Protein AF-A0A3D2CF82-F1 (afdb_monomer_lite)

Foldseek 3Di:
DDPVVVLLVQQVVLVVQLLVVLVVVDVVSNVVQADPCAQPNAPAHPVVVSVVCSVVQWGKDFLFRWQAADQKTWTKIFTHHPPDLDTPAIKIFIWGDPPVGIGGLHMGPDVLVNQCVRVVLDPNHFHQVPFDFDPLVVVVLVVQQVCLVVVHQDDAPECSVVSNVLSPDPAKDKDKDTKGDSVVQQKIKIKIFIADPVGPVGWIKIFIWRNPDSHTHGPYIDRDDGSVVRCVPPDRDHDQARPVDPPHGDPPVSGDPDPVSVVVSVVVSVVSVVVVVD

Secondary structure (DSSP, 8-state):
--HHHHHHHHHHHHHHHHHHHHHTT-HHHHHTTB-HHHHH-SSS-HHHHHHHHHHHT-EEEE-SPPEEETTEEEEEEEEEETTEEEEEEEEEEEEEE-SS-EEEEEEES-HHHHHHHHTTSS-S---GGGSBP-HHHHHHHHHHHHHHHTT-----SSSHHHHHHHHSSTT-EEEEEEEEEEGGGTEEEEEEEEEETTEEEEEEEEEEEE-SSSS-EEEEEESS--HHHHTTT---PPP-B-TTSTTPBPPTTT----HHHHHHHHHHHHHHHHHTT-

Radius of gyration: 22.24 Å; chains: 1; bounding box: 49×43×68 Å

pLDDT: mean 82.31, std 16.23, range [35.16, 96.81]

Structure (mmCIF, N/CA/C/O backbone):
data_AF-A0A3D2CF82-F1
#
_entry.id   AF-A0A3D2CF82-F1
#
loop_
_atom_site.group_PDB
_atom_site.id
_atom_site.type_symbol
_atom_site.label_atom_id
_atom_site.label_alt_id
_atom_site.label_comp_id
_atom_site.label_asym_id
_atom_site.label_entity_id
_atom_site.label_seq_id
_atom_site.pdbx_PDB_ins_code
_atom_site.Cartn_x
_atom_site.Cartn_y
_atom_site.Cartn_z
_atom_site.occupancy
_atom_site.B_iso_or_equiv
_atom_site.auth_seq_id
_atom_site.auth_comp_id
_atom_site.auth_asym_id
_atom_site.auth_atom_id
_atom_site.pdbx_PDB_model_num
ATOM 1 N N . MET A 1 1 ? -8.378 7.980 32.964 1.00 57.62 1 MET A N 1
ATOM 2 C CA . MET A 1 1 ? -8.341 7.670 31.530 1.00 57.62 1 MET A CA 1
ATOM 3 C C . MET A 1 1 ? -7.643 8.816 30.826 1.00 57.62 1 MET A C 1
ATOM 5 O O . MET A 1 1 ? -8.080 9.953 30.989 1.00 57.62 1 MET A O 1
ATOM 9 N N . SER A 1 2 ? -6.513 8.559 30.176 1.00 71.94 2 SER A N 1
ATOM 10 C CA . SER A 1 2 ? -5.769 9.574 29.424 1.00 71.94 2 SER A CA 1
ATOM 11 C C . SER A 1 2 ? -6.481 9.907 28.103 1.00 71.94 2 SER A C 1
ATOM 13 O O . SER A 1 2 ? -7.325 9.144 27.633 1.00 71.94 2 SER A O 1
ATOM 15 N N . ALA A 1 3 ? -6.145 11.043 27.483 1.00 73.25 3 ALA A N 1
ATOM 16 C CA . ALA A 1 3 ? -6.678 11.402 26.162 1.00 73.25 3 ALA A CA 1
ATOM 17 C C . ALA A 1 3 ? -6.323 10.356 25.086 1.00 73.25 3 ALA A C 1
ATOM 19 O O . ALA A 1 3 ? -7.080 10.158 24.142 1.00 73.25 3 ALA A O 1
ATOM 20 N N . ILE A 1 4 ? -5.200 9.656 25.258 1.00 66.81 4 ILE A N 1
ATOM 21 C CA . ILE A 1 4 ? -4.735 8.624 24.332 1.00 66.81 4 ILE A CA 1
ATOM 22 C C . ILE A 1 4 ? -5.493 7.312 24.538 1.00 66.81 4 ILE A C 1
ATOM 24 O O . ILE A 1 4 ? -5.933 6.722 23.560 1.00 66.81 4 ILE A O 1
ATOM 28 N N . GLU A 1 5 ? -5.726 6.894 25.786 1.00 69.31 5 GLU A N 1
ATOM 29 C CA . GLU A 1 5 ? -6.573 5.727 26.088 1.00 69.31 5 GLU A CA 1
ATOM 30 C C . GLU A 1 5 ? -7.986 5.909 25.515 1.00 69.31 5 GLU A C 1
ATOM 32 O O . GLU A 1 5 ? -8.565 4.971 24.974 1.00 69.31 5 GLU A O 1
ATOM 37 N N . ALA A 1 6 ? -8.522 7.133 25.573 1.00 79.88 6 ALA A N 1
ATOM 38 C CA . ALA A 1 6 ? -9.807 7.462 24.966 1.00 79.88 6 ALA A CA 1
ATOM 39 C C . ALA A 1 6 ? -9.781 7.347 23.430 1.00 79.88 6 ALA A C 1
ATOM 41 O O . ALA A 1 6 ? -10.727 6.832 22.841 1.00 79.88 6 ALA A O 1
ATOM 42 N N . GLN A 1 7 ? -8.701 7.797 22.781 1.00 82.56 7 GLN A N 1
ATOM 43 C CA . GLN A 1 7 ? -8.528 7.669 21.330 1.00 82.56 7 GLN A CA 1
ATOM 44 C C . GLN A 1 7 ? -8.360 6.215 20.891 1.00 82.56 7 GLN A C 1
ATOM 46 O O . GLN A 1 7 ? -8.969 5.809 19.906 1.00 82.56 7 GLN A O 1
ATOM 51 N N . LEU A 1 8 ? -7.574 5.429 21.628 1.00 80.75 8 LEU A N 1
ATOM 52 C CA . LEU A 1 8 ? -7.387 4.007 21.360 1.00 80.75 8 LEU A CA 1
ATOM 53 C C . LEU A 1 8 ? -8.719 3.261 21.485 1.00 80.75 8 LEU A C 1
ATOM 55 O O . LEU A 1 8 ? -9.106 2.538 20.575 1.00 80.75 8 LEU A O 1
ATOM 59 N N . ALA A 1 9 ? -9.464 3.510 22.566 1.00 84.81 9 ALA A N 1
ATOM 60 C CA . ALA A 1 9 ? -10.792 2.938 22.757 1.00 84.81 9 ALA A CA 1
ATOM 61 C C . ALA A 1 9 ? -11.767 3.348 21.640 1.00 84.81 9 ALA A C 1
ATOM 63 O O . ALA A 1 9 ? -12.557 2.521 21.189 1.00 84.81 9 ALA A O 1
ATOM 64 N N . ALA A 1 10 ? -11.700 4.594 21.161 1.00 90.56 10 ALA A N 1
ATOM 65 C CA . ALA A 1 10 ? -12.519 5.060 20.043 1.00 90.56 10 ALA A CA 1
ATOM 66 C C . ALA A 1 10 ? -12.152 4.369 18.717 1.00 90.56 10 ALA A C 1
ATOM 68 O O . ALA A 1 10 ? -13.050 3.962 17.980 1.00 90.56 10 ALA A O 1
ATOM 69 N N . ALA A 1 11 ? -10.859 4.178 18.437 1.00 90.25 11 ALA A N 1
ATOM 70 C CA . ALA A 1 11 ? -10.393 3.435 17.267 1.00 90.25 11 ALA A CA 1
ATOM 71 C C . ALA A 1 11 ? -10.828 1.959 17.323 1.00 90.25 11 ALA A C 1
ATOM 73 O O . ALA A 1 11 ? -11.335 1.427 16.334 1.00 90.25 11 ALA A O 1
ATOM 74 N N . THR A 1 12 ? -10.699 1.313 18.489 1.00 89.81 12 THR A N 1
ATOM 75 C CA . THR A 1 12 ? -11.186 -0.058 18.714 1.00 89.81 12 THR A CA 1
ATOM 76 C C . THR A 1 12 ? -12.692 -0.143 18.493 1.00 89.81 12 THR A C 1
ATOM 78 O O . THR A 1 12 ? -13.149 -1.002 17.743 1.00 89.81 12 THR A O 1
ATOM 81 N N . ALA A 1 13 ? -13.466 0.785 19.062 1.00 93.19 13 ALA A N 1
ATOM 82 C CA . ALA A 1 13 ? -14.915 0.817 18.893 1.00 93.19 13 ALA A CA 1
ATOM 83 C C . ALA A 1 13 ? -15.326 0.990 17.420 1.00 93.19 13 ALA A C 1
ATOM 85 O O . ALA A 1 13 ? -16.287 0.366 16.975 1.00 93.19 13 ALA A O 1
ATOM 86 N N . ALA A 1 14 ? -14.595 1.789 16.637 1.00 95.38 14 ALA A N 1
ATOM 87 C CA . ALA A 1 14 ? -14.840 1.920 15.201 1.00 95.38 14 ALA A CA 1
ATOM 88 C C . ALA A 1 14 ? -14.558 0.609 14.444 1.00 95.38 14 ALA A C 1
ATOM 90 O O . ALA A 1 14 ? -15.346 0.205 13.586 1.00 95.38 14 ALA A O 1
ATOM 91 N N . ALA A 1 15 ? -13.483 -0.103 14.795 1.00 94.12 15 ALA A N 1
ATOM 92 C CA . ALA A 1 15 ? -13.188 -1.415 14.222 1.00 94.12 15 ALA A CA 1
ATOM 93 C C . ALA A 1 15 ? -14.249 -2.469 14.599 1.00 94.12 15 ALA A C 1
ATOM 95 O O . ALA A 1 15 ? -14.668 -3.253 13.747 1.00 94.12 15 ALA A O 1
ATOM 96 N N . GLU A 1 16 ? -14.731 -2.465 15.844 1.00 94.06 16 GLU A N 1
ATOM 97 C CA . GLU A 1 16 ? -15.826 -3.330 16.303 1.00 94.06 16 GLU A CA 1
ATOM 98 C C . GLU A 1 16 ? -17.129 -3.040 15.551 1.00 94.06 16 GLU A C 1
ATOM 100 O O . GLU A 1 16 ? -17.796 -3.967 15.089 1.00 94.06 16 GLU A O 1
ATOM 105 N N . GLN A 1 17 ? -17.471 -1.760 15.372 1.00 95.31 17 GLN A N 1
ATOM 106 C CA . GLN A 1 17 ? -18.633 -1.345 14.583 1.00 95.31 17 GLN A CA 1
ATOM 107 C C . GLN A 1 17 ? -18.523 -1.822 13.135 1.00 95.31 17 GLN A C 1
ATOM 109 O O . GLN A 1 17 ? -19.498 -2.341 12.590 1.00 95.31 17 GLN A O 1
ATOM 114 N N . PHE A 1 18 ? -17.338 -1.709 12.531 1.00 95.75 18 PHE A N 1
ATOM 115 C CA . PHE A 1 18 ? -17.088 -2.213 11.184 1.00 95.75 18 PHE A CA 1
ATOM 116 C C . PHE A 1 18 ? -17.299 -3.728 11.104 1.00 95.75 18 PHE A C 1
ATOM 118 O O . PHE A 1 18 ? -18.052 -4.201 10.253 1.00 95.75 18 PHE A O 1
ATOM 125 N N . VAL A 1 19 ? -16.698 -4.497 12.013 1.00 92.62 19 VAL A N 1
ATOM 126 C CA . VAL A 1 19 ? -16.851 -5.958 12.062 1.00 92.62 19 VAL A CA 1
ATOM 127 C C . VAL A 1 19 ? -18.317 -6.364 12.248 1.00 92.62 19 VAL A C 1
ATOM 129 O O . VAL A 1 19 ? -18.818 -7.226 11.520 1.00 92.62 19 VAL A O 1
ATOM 132 N N . ALA A 1 20 ? -19.032 -5.712 13.167 1.00 92.12 20 ALA A N 1
ATOM 133 C CA . ALA A 1 20 ? -20.449 -5.966 13.407 1.00 92.12 20 ALA A CA 1
ATOM 134 C C . ALA A 1 20 ? -21.311 -5.634 12.177 1.00 92.12 20 ALA A C 1
ATOM 136 O O . ALA A 1 20 ? -22.210 -6.399 11.819 1.00 92.12 20 ALA A O 1
ATOM 137 N N . ALA A 1 21 ? -21.009 -4.532 11.483 1.00 94.25 21 ALA A N 1
ATOM 138 C CA . ALA A 1 21 ? -21.675 -4.174 10.238 1.00 94.25 21 ALA A CA 1
ATOM 139 C C . ALA A 1 21 ? -21.423 -5.227 9.148 1.00 94.25 21 ALA A C 1
ATOM 141 O O . ALA A 1 21 ? -22.366 -5.631 8.467 1.00 94.25 21 ALA A O 1
ATOM 142 N N . VAL A 1 22 ? -20.196 -5.745 9.015 1.00 93.00 22 VAL A N 1
ATOM 143 C CA . VAL A 1 22 ? -19.881 -6.806 8.042 1.00 93.00 22 VAL A CA 1
ATOM 144 C C . VAL A 1 22 ? -20.665 -8.084 8.347 1.00 93.00 22 VAL A C 1
ATOM 146 O O . VAL A 1 22 ? -21.219 -8.693 7.428 1.00 93.00 22 VAL A O 1
ATOM 149 N N . ALA A 1 23 ? -20.781 -8.451 9.625 1.00 88.75 23 ALA A N 1
ATOM 150 C CA . ALA A 1 23 ? -21.547 -9.614 10.070 1.00 88.75 23 ALA A CA 1
ATOM 151 C C . ALA A 1 23 ? -23.055 -9.503 9.774 1.00 88.75 23 ALA A C 1
ATOM 153 O O . ALA A 1 23 ? -23.720 -10.524 9.607 1.00 88.75 23 ALA A O 1
ATOM 154 N N . SER A 1 24 ? -23.596 -8.284 9.650 1.00 89.88 24 SER A N 1
ATOM 155 C CA . SER A 1 24 ? -25.002 -8.071 9.272 1.00 89.88 24 SER A CA 1
ATOM 156 C C . SER A 1 24 ? -25.331 -8.529 7.844 1.00 89.88 24 SER A C 1
ATOM 158 O O . SER A 1 24 ? -26.498 -8.732 7.514 1.00 89.88 24 SER A O 1
ATOM 160 N N . GLY A 1 25 ? -24.316 -8.675 6.983 1.00 86.06 25 GLY A N 1
ATOM 161 C CA . GLY A 1 25 ? -24.491 -9.043 5.577 1.00 86.06 25 GLY A CA 1
ATOM 162 C C . GLY A 1 25 ? -25.019 -7.916 4.681 1.00 86.06 25 GLY A C 1
ATOM 163 O O . GLY A 1 25 ? -25.206 -8.139 3.487 1.00 86.06 25 GLY A O 1
ATOM 164 N N . VAL A 1 26 ? -25.240 -6.711 5.217 1.00 90.19 26 VAL A N 1
ATOM 165 C CA . VAL A 1 26 ? -25.698 -5.542 4.453 1.00 90.19 26 VAL A CA 1
ATOM 166 C C . VAL A 1 26 ? -24.504 -4.641 4.137 1.00 90.19 26 VAL A C 1
ATOM 168 O O . VAL A 1 26 ? -23.755 -4.268 5.032 1.00 90.19 26 VAL A O 1
ATOM 171 N N . GLU A 1 27 ? -24.315 -4.289 2.863 1.00 91.62 27 GLU A N 1
ATOM 172 C CA . GLU A 1 27 ? -23.150 -3.514 2.397 1.00 91.62 27 GLU A CA 1
ATOM 173 C C . GLU A 1 27 ? -23.202 -2.040 2.843 1.00 91.62 27 GLU A C 1
ATOM 175 O O . GLU A 1 27 ? -22.190 -1.481 3.259 1.00 91.62 27 GLU A O 1
ATOM 180 N N . GLU A 1 28 ? -24.386 -1.422 2.824 1.00 94.25 28 GLU A N 1
ATOM 181 C CA . GLU A 1 28 ? -24.546 0.022 3.056 1.00 94.25 28 GLU A CA 1
ATOM 182 C C . GLU A 1 28 ? -24.074 0.496 4.449 1.00 94.25 28 GLU A C 1
ATOM 184 O O . GLU A 1 28 ? -23.314 1.465 4.516 1.00 94.25 28 GLU A O 1
ATOM 189 N N . PRO A 1 29 ? -24.413 -0.182 5.568 1.00 93.75 29 PRO A N 1
ATOM 190 C CA . PRO A 1 29 ? -23.888 0.181 6.885 1.00 93.75 29 PRO A CA 1
ATOM 191 C C . PRO A 1 29 ? -22.366 0.050 6.987 1.00 93.75 29 PRO A C 1
ATOM 193 O O . PRO A 1 29 ? -21.736 0.812 7.710 1.00 93.75 29 PRO A O 1
ATOM 196 N N . VAL A 1 30 ? -21.767 -0.901 6.263 1.00 95.44 30 VAL A N 1
ATOM 197 C CA . VAL A 1 30 ? -20.309 -1.078 6.243 1.00 95.44 30 VAL A CA 1
ATOM 198 C C . VAL A 1 30 ? -19.652 0.064 5.478 1.00 95.44 30 VAL A C 1
ATOM 200 O O . VAL A 1 30 ? -18.673 0.644 5.945 1.00 95.44 30 VAL A O 1
ATOM 203 N N . ARG A 1 31 ? -20.217 0.419 4.319 1.00 96.56 31 ARG A N 1
ATOM 204 C CA . ARG A 1 31 ? -19.737 1.528 3.495 1.00 96.56 31 ARG A CA 1
ATOM 205 C C . ARG A 1 31 ? -19.745 2.849 4.261 1.00 96.56 31 ARG A C 1
ATOM 207 O O . ARG A 1 31 ? -18.796 3.609 4.132 1.00 96.56 31 ARG A O 1
ATOM 214 N N . ALA A 1 32 ? -20.763 3.098 5.086 1.00 95.62 32 ALA A N 1
ATOM 215 C CA . ALA A 1 32 ? -20.861 4.312 5.902 1.00 95.62 32 ALA A CA 1
ATOM 216 C C . ALA A 1 32 ? -19.734 4.463 6.947 1.00 95.62 32 ALA A C 1
ATOM 218 O O . ALA A 1 32 ? -19.471 5.572 7.400 1.00 95.62 32 ALA A O 1
ATOM 219 N N . LEU A 1 33 ? -19.064 3.366 7.317 1.00 96.56 33 LEU A N 1
ATOM 220 C CA . LEU A 1 33 ? -17.922 3.357 8.243 1.00 96.56 33 LEU A CA 1
ATOM 221 C C . LEU A 1 33 ? -16.570 3.495 7.525 1.00 96.56 33 LEU A C 1
ATOM 223 O O . LEU A 1 33 ? -15.518 3.511 8.166 1.00 96.56 33 LEU A O 1
ATOM 227 N N . CYS A 1 34 ? -16.587 3.567 6.194 1.00 95.81 34 CYS A N 1
ATOM 228 C CA . CYS A 1 34 ? -15.403 3.667 5.356 1.00 95.81 34 CYS A CA 1
ATOM 229 C C . CYS A 1 34 ? -15.354 5.033 4.677 1.00 95.81 34 CYS A C 1
ATOM 231 O O . CYS A 1 34 ? -16.386 5.599 4.315 1.00 95.81 34 CYS A O 1
ATOM 233 N N . THR A 1 35 ? -14.154 5.554 4.433 1.00 94.25 35 THR A N 1
ATOM 234 C CA . THR A 1 35 ? -14.017 6.666 3.490 1.00 94.25 35 THR A CA 1
ATOM 235 C C . THR A 1 35 ? -14.327 6.166 2.081 1.00 94.25 35 THR A C 1
ATOM 237 O O . THR A 1 35 ? -14.169 4.980 1.783 1.00 94.25 35 THR A O 1
ATOM 240 N N . GLU A 1 36 ? -14.751 7.058 1.182 1.00 92.06 36 GLU A N 1
ATOM 241 C CA . GLU A 1 36 ? -15.014 6.683 -0.216 1.00 92.06 36 GLU A CA 1
ATOM 242 C C . GLU A 1 36 ? -13.779 6.028 -0.858 1.00 92.06 36 GLU A C 1
ATOM 244 O O . GLU A 1 36 ? -13.874 4.984 -1.508 1.00 92.06 36 GLU A O 1
ATOM 249 N N . GLN A 1 37 ? -12.605 6.600 -0.579 1.00 89.00 37 GLN A N 1
ATOM 250 C CA . GLN A 1 37 ? -11.319 6.083 -1.027 1.00 89.00 37 GLN A CA 1
ATOM 251 C C . GLN A 1 37 ? -10.970 4.725 -0.405 1.00 89.00 37 GLN A C 1
ATOM 253 O O . GLN A 1 37 ? -10.491 3.851 -1.116 1.00 89.00 37 GLN A O 1
ATOM 258 N N . GLY A 1 38 ? -11.231 4.502 0.885 1.00 91.25 38 GLY A N 1
ATOM 259 C CA . GLY A 1 38 ? -10.992 3.196 1.505 1.00 91.25 38 GLY A CA 1
ATOM 260 C C . GLY A 1 38 ? -11.948 2.114 1.006 1.00 91.25 38 GLY A C 1
ATOM 261 O O . GLY A 1 38 ? -11.567 0.950 0.850 1.00 91.25 38 GLY A O 1
ATOM 262 N N . TRP A 1 39 ? -13.193 2.496 0.720 1.00 94.56 39 TRP A N 1
ATOM 263 C CA . TRP A 1 39 ? -14.230 1.582 0.263 1.00 94.56 39 TRP A CA 1
ATOM 264 C C . TRP A 1 39 ? -13.944 1.024 -1.134 1.00 94.56 39 TRP A C 1
ATOM 266 O O . TRP A 1 39 ? -13.898 -0.197 -1.304 1.00 94.56 39 TRP A O 1
ATOM 276 N N . ASP A 1 40 ? -13.721 1.909 -2.110 1.00 92.00 40 ASP A N 1
ATOM 277 C CA . ASP A 1 40 ? -13.618 1.550 -3.532 1.00 92.00 40 ASP A CA 1
ATOM 278 C C . ASP A 1 40 ? -12.272 1.896 -4.186 1.00 92.00 40 ASP A C 1
ATOM 280 O O . ASP A 1 40 ? -12.056 1.551 -5.353 1.00 92.00 40 ASP A O 1
ATOM 284 N N . GLY A 1 41 ? -11.354 2.534 -3.461 1.00 85.56 41 GLY A N 1
ATOM 285 C CA . GLY A 1 41 ? -10.031 2.920 -3.947 1.00 85.56 41 GLY A CA 1
ATOM 286 C C . GLY A 1 41 ? -8.921 1.911 -3.633 1.00 85.56 41 GLY A C 1
ATOM 287 O O . GLY A 1 41 ? -9.040 1.030 -2.782 1.00 85.56 41 GLY A O 1
ATOM 288 N N . GLY A 1 42 ? -7.810 2.052 -4.356 1.00 83.44 42 GLY A N 1
ATOM 289 C CA . GLY A 1 42 ? -6.634 1.194 -4.224 1.00 83.44 42 GLY A CA 1
ATOM 290 C C . GLY A 1 42 ? -6.769 -0.216 -4.805 1.00 83.44 42 GLY A C 1
ATOM 291 O O . GLY A 1 42 ? -7.789 -0.609 -5.385 1.00 83.44 42 GLY A O 1
ATOM 292 N N . ASP A 1 43 ? -5.690 -0.975 -4.629 1.00 80.94 43 ASP A N 1
ATOM 293 C CA . ASP A 1 43 ? -5.514 -2.352 -5.090 1.00 80.94 43 ASP A CA 1
ATOM 294 C C . ASP A 1 43 ? -6.199 -3.358 -4.146 1.00 80.94 43 ASP A C 1
ATOM 296 O O . ASP A 1 43 ? -6.650 -4.422 -4.570 1.00 80.94 43 ASP A O 1
ATOM 300 N N . SER A 1 44 ? -6.332 -3.010 -2.859 1.00 81.38 44 SER A N 1
ATOM 301 C CA . SER A 1 44 ? -6.979 -3.819 -1.810 1.00 81.38 44 SER A CA 1
ATOM 302 C C . SER A 1 44 ? -8.208 -3.120 -1.219 1.00 81.38 44 SER A C 1
ATOM 304 O O . SER A 1 44 ? -8.258 -2.791 -0.036 1.00 81.38 44 SER A O 1
ATOM 306 N N . ARG A 1 45 ? -9.215 -2.903 -2.066 1.00 89.94 45 ARG A N 1
ATOM 307 C CA . ARG A 1 45 ? -10.483 -2.244 -1.706 1.00 89.94 45 ARG A CA 1
ATOM 308 C C . ARG A 1 45 ? -11.205 -2.970 -0.577 1.00 89.94 45 ARG A C 1
ATOM 310 O O . ARG A 1 45 ? -11.376 -4.196 -0.635 1.00 89.94 45 ARG A O 1
ATOM 317 N N . VAL A 1 46 ? -11.729 -2.218 0.390 1.00 93.94 46 VAL A N 1
ATOM 318 C CA . VAL A 1 46 ? -12.528 -2.785 1.487 1.00 93.94 46 VAL A CA 1
ATOM 319 C C . VAL A 1 46 ? -13.803 -3.448 0.949 1.00 93.94 46 VAL A C 1
ATOM 321 O O . VAL A 1 46 ? -14.163 -4.532 1.410 1.00 93.94 46 VAL A O 1
ATOM 324 N N . SER A 1 47 ? -14.428 -2.900 -0.099 1.00 94.50 47 SER A N 1
ATOM 325 C CA . SER A 1 47 ? -15.605 -3.513 -0.735 1.00 94.50 47 SER A CA 1
ATOM 326 C C . SER A 1 47 ? -15.324 -4.928 -1.264 1.00 94.50 47 SER A C 1
ATOM 328 O O . SER A 1 47 ? -16.141 -5.843 -1.115 1.00 94.50 47 SER A O 1
ATOM 330 N N . GLY A 1 48 ? -14.124 -5.153 -1.810 1.00 91.94 48 GLY A N 1
ATOM 331 C CA . GLY A 1 48 ? -13.660 -6.466 -2.260 1.00 91.94 48 GLY A CA 1
ATOM 332 C C . GLY A 1 48 ? -13.520 -7.470 -1.114 1.00 91.94 48 GLY A C 1
ATOM 333 O O . GLY A 1 48 ? -13.957 -8.618 -1.246 1.00 91.94 48 GLY A O 1
ATOM 334 N N . LEU A 1 49 ? -12.971 -7.032 0.024 1.00 90.25 49 LEU A N 1
ATOM 335 C CA . LEU A 1 49 ? -12.877 -7.834 1.246 1.00 90.25 49 LEU A CA 1
ATOM 336 C C . LEU A 1 49 ? -14.264 -8.245 1.755 1.00 90.25 49 LEU A C 1
ATOM 338 O O . LEU A 1 49 ? -14.496 -9.433 1.980 1.00 90.25 49 LEU A O 1
ATOM 342 N N . VAL A 1 50 ? -15.182 -7.287 1.900 1.00 93.12 50 VAL A N 1
ATOM 343 C CA . VAL A 1 50 ? -16.534 -7.515 2.440 1.00 93.12 50 VAL A CA 1
ATOM 344 C C . VAL A 1 50 ? -17.301 -8.506 1.572 1.00 93.12 50 VAL A C 1
ATOM 346 O O . VAL A 1 50 ? -17.776 -9.531 2.064 1.00 93.12 50 VAL A O 1
ATOM 349 N N . ARG A 1 51 ? -17.334 -8.275 0.255 1.00 93.19 51 ARG A N 1
ATOM 350 C CA . ARG A 1 51 ? -17.990 -9.185 -0.697 1.00 93.19 51 ARG A CA 1
ATOM 351 C C . ARG A 1 51 ? -17.346 -10.564 -0.698 1.00 93.19 51 ARG A C 1
ATOM 353 O O . ARG A 1 51 ? -18.040 -11.576 -0.804 1.00 93.19 51 ARG A O 1
ATOM 360 N N . GLN A 1 52 ? -16.019 -10.640 -0.577 1.00 89.56 52 GLN A N 1
ATOM 361 C CA . GLN A 1 52 ? -15.326 -11.919 -0.472 1.00 89.56 52 GLN A CA 1
ATOM 362 C C . GLN A 1 52 ? -15.690 -12.659 0.817 1.00 89.56 52 GLN A C 1
ATOM 364 O O . GLN A 1 52 ? -15.899 -13.872 0.745 1.00 89.56 52 GLN A O 1
ATOM 369 N N . ALA A 1 53 ? -15.747 -11.967 1.955 1.00 88.62 53 ALA A N 1
ATOM 370 C CA . ALA A 1 53 ? -16.109 -12.553 3.237 1.00 88.62 53 ALA A CA 1
ATOM 371 C C . ALA A 1 53 ? -17.539 -13.102 3.189 1.00 88.62 53 ALA A C 1
ATOM 373 O O . ALA A 1 53 ? -17.736 -14.294 3.409 1.00 88.62 53 ALA A O 1
ATOM 374 N N . GLN A 1 54 ? -18.501 -12.292 2.744 1.00 89.62 54 GLN A N 1
ATOM 375 C CA . GLN A 1 54 ? -19.903 -12.691 2.595 1.00 89.62 54 GLN A CA 1
ATOM 376 C C . GLN A 1 54 ? -20.070 -13.880 1.641 1.00 89.62 54 GLN A C 1
ATOM 378 O O . GLN A 1 54 ? -20.665 -14.894 2.002 1.00 89.62 54 GLN A O 1
ATOM 383 N N . ARG A 1 55 ? -19.470 -13.817 0.443 1.00 90.50 55 ARG A N 1
ATOM 384 C CA . ARG A 1 55 ? -19.532 -14.908 -0.547 1.00 90.50 55 ARG A CA 1
ATOM 385 C C . ARG A 1 55 ? -18.953 -16.221 -0.016 1.00 90.50 55 ARG A C 1
ATOM 387 O O . ARG A 1 55 ? -19.404 -17.289 -0.416 1.00 90.50 55 ARG A O 1
ATOM 394 N N . LYS A 1 56 ? -17.915 -16.152 0.821 1.00 87.44 56 LYS A N 1
ATOM 395 C CA . LYS A 1 56 ? -17.231 -17.327 1.382 1.00 87.44 56 LYS A CA 1
ATOM 396 C C . LYS A 1 56 ? -17.767 -17.738 2.760 1.00 87.44 56 LYS A C 1
ATOM 398 O O . LYS A 1 56 ? -17.231 -18.689 3.324 1.00 87.44 56 LYS A O 1
ATOM 403 N N . GLY A 1 57 ? -18.778 -17.047 3.293 1.00 86.38 57 GLY A N 1
ATOM 404 C CA . GLY A 1 57 ? -19.291 -17.282 4.645 1.00 86.38 57 GLY A CA 1
ATOM 405 C C . GLY A 1 57 ? -18.232 -17.081 5.733 1.00 86.38 57 GLY A C 1
ATOM 406 O O . GLY A 1 57 ? -18.212 -17.826 6.707 1.00 86.38 57 GLY A O 1
ATOM 407 N N . LEU A 1 58 ? -17.306 -16.139 5.530 1.00 86.25 58 LEU A N 1
ATOM 408 C CA . LEU A 1 58 ? -16.255 -15.816 6.490 1.00 86.25 58 LEU A CA 1
ATOM 409 C C . LEU A 1 58 ? -16.717 -14.713 7.438 1.00 86.25 58 LEU A C 1
ATOM 411 O O . LEU A 1 58 ? -17.436 -13.799 7.034 1.00 86.25 58 LEU A O 1
ATOM 415 N N . VAL A 1 59 ? -16.236 -14.788 8.671 1.00 86.06 59 VAL A N 1
ATOM 416 C CA . VAL A 1 59 ? -16.394 -13.757 9.696 1.00 86.06 59 VAL A CA 1
ATOM 417 C C . VAL A 1 59 ? -15.060 -13.041 9.869 1.00 86.06 59 VAL A C 1
ATOM 419 O O . VAL A 1 59 ? -13.996 -13.609 9.606 1.00 86.06 59 VAL A O 1
ATOM 422 N N . LEU A 1 60 ? -15.136 -11.766 10.233 1.00 87.44 60 LEU A N 1
ATOM 423 C CA . LEU A 1 60 ? -13.985 -10.957 10.600 1.00 87.44 60 LEU A CA 1
ATOM 424 C C . LEU A 1 60 ? -13.937 -10.909 12.124 1.00 87.44 60 LEU A C 1
ATOM 426 O O . LEU A 1 60 ? -14.921 -10.526 12.743 1.00 87.44 60 LEU A O 1
ATOM 430 N N . ASP A 1 61 ? -12.802 -11.262 12.706 1.00 82.94 61 ASP A N 1
ATOM 431 C CA . ASP A 1 61 ? -12.556 -11.191 14.143 1.00 82.94 61 ASP A CA 1
ATOM 432 C C . ASP A 1 61 ? -11.411 -10.211 14.409 1.00 82.94 61 ASP A C 1
ATOM 434 O O . ASP A 1 61 ? -10.413 -10.202 13.683 1.00 82.94 61 ASP A O 1
ATOM 438 N N . LEU A 1 62 ? -11.523 -9.385 15.450 1.00 81.81 62 LEU A N 1
ATOM 439 C CA . LEU A 1 62 ? -10.418 -8.519 15.865 1.00 81.81 62 LEU A CA 1
ATOM 440 C C . LEU A 1 62 ? -9.332 -9.376 16.526 1.00 81.81 62 LEU A C 1
ATOM 442 O O . LEU A 1 62 ? -9.579 -10.054 17.521 1.00 81.81 62 LEU A O 1
ATOM 446 N N . GLY A 1 63 ? -8.135 -9.381 15.940 1.00 67.50 63 GLY A N 1
ATOM 447 C CA . GLY A 1 63 ? -7.038 -10.251 16.372 1.00 67.50 63 GLY A CA 1
ATOM 448 C C . GLY A 1 63 ? -6.184 -9.687 17.511 1.00 67.50 63 GLY A C 1
ATOM 449 O O . GLY A 1 63 ? -5.499 -10.452 18.185 1.00 67.50 63 GLY A O 1
ATOM 450 N N . SER A 1 64 ? -6.193 -8.369 17.714 1.00 69.12 64 SER A N 1
ATOM 451 C CA . SER A 1 64 ? -5.388 -7.663 18.723 1.00 69.12 64 SER A CA 1
ATOM 452 C C . SER A 1 64 ? -6.047 -6.343 19.131 1.00 69.12 64 SER A C 1
ATOM 454 O O . SER A 1 64 ? -7.117 -6.013 18.634 1.00 69.12 64 SER A O 1
ATOM 456 N N . GLU A 1 65 ? -5.409 -5.563 19.997 1.00 71.31 65 GLU A N 1
ATOM 457 C CA . GLU A 1 65 ? -5.688 -4.124 20.084 1.00 71.31 65 GLU A CA 1
ATOM 458 C C . GLU A 1 65 ? -5.108 -3.392 18.856 1.00 71.31 65 GLU A C 1
ATOM 460 O O . GLU A 1 65 ? -4.191 -3.925 18.207 1.00 71.31 65 GLU A O 1
ATOM 465 N N . PRO A 1 66 ? -5.624 -2.200 18.506 1.00 77.06 66 PRO A N 1
ATOM 466 C CA . PRO A 1 66 ? -5.120 -1.456 17.363 1.00 77.06 66 PRO A CA 1
ATOM 467 C C . PRO A 1 66 ? -3.757 -0.860 17.694 1.00 77.06 66 PRO A C 1
ATOM 469 O O . PRO A 1 66 ? -3.564 -0.256 18.745 1.00 77.06 66 PRO A O 1
ATOM 472 N N . HIS A 1 67 ? -2.809 -0.955 16.767 1.00 80.12 67 HIS A N 1
ATOM 473 C CA . HIS A 1 67 ? -1.602 -0.136 16.834 1.00 80.12 67 HIS A CA 1
ATOM 474 C C . HIS A 1 67 ? -1.967 1.291 16.435 1.00 80.12 67 HIS A C 1
ATOM 476 O O . HIS A 1 67 ? -2.599 1.469 15.399 1.00 80.12 67 HIS A O 1
ATOM 482 N N . LYS A 1 68 ? -1.583 2.308 17.212 1.00 82.75 68 LYS A N 1
ATOM 483 C CA . LYS A 1 68 ? -1.980 3.702 16.966 1.00 82.75 68 LYS A CA 1
ATOM 484 C C . LYS A 1 68 ? -0.782 4.645 16.990 1.00 82.75 68 LYS A C 1
ATOM 486 O O . LYS A 1 68 ? 0.109 4.504 17.819 1.00 82.75 68 LYS A O 1
ATOM 491 N N . LEU A 1 69 ? -0.801 5.628 16.093 1.00 81.12 69 LEU A N 1
ATOM 492 C CA . LEU A 1 69 ? 0.151 6.728 16.026 1.00 81.12 69 LEU A CA 1
ATOM 493 C C . LEU A 1 69 ? -0.562 7.995 15.541 1.00 81.12 69 LEU A C 1
ATOM 495 O O . LEU A 1 69 ? -1.212 7.986 14.498 1.00 81.12 69 LEU A O 1
ATOM 499 N N . ALA A 1 70 ? -0.481 9.082 16.312 1.00 83.12 70 ALA A N 1
ATOM 500 C CA . ALA A 1 70 ? -1.209 10.326 16.036 1.00 83.12 70 ALA A CA 1
ATOM 501 C C . ALA A 1 70 ? -2.715 10.090 15.755 1.00 83.12 70 ALA A C 1
ATOM 503 O O . ALA A 1 70 ? -3.426 9.593 16.625 1.00 83.12 70 ALA A O 1
ATOM 504 N N . ARG A 1 71 ? -3.216 10.445 14.566 1.00 89.31 71 ARG A N 1
ATOM 505 C CA . ARG A 1 71 ? -4.622 10.243 14.154 1.00 89.31 71 ARG A CA 1
ATOM 506 C C . ARG A 1 71 ? -4.843 8.960 13.353 1.00 89.31 71 ARG A C 1
ATOM 508 O O . ARG A 1 71 ? -5.837 8.840 12.654 1.00 89.31 71 ARG A O 1
ATOM 515 N N . ARG A 1 72 ? -3.899 8.021 13.392 1.00 91.62 72 ARG A N 1
ATOM 516 C CA . ARG A 1 72 ? -3.897 6.820 12.553 1.00 91.62 72 ARG A CA 1
ATOM 517 C C . ARG A 1 72 ? -3.805 5.575 13.405 1.00 91.62 72 ARG A C 1
ATOM 519 O O . ARG A 1 72 ? -3.096 5.556 14.408 1.00 91.62 72 ARG A O 1
ATOM 526 N N . ALA A 1 73 ? -4.509 4.531 12.995 1.00 91.38 73 ALA A N 1
ATOM 527 C CA . ALA A 1 73 ? -4.496 3.245 13.662 1.00 91.38 73 ALA A CA 1
ATOM 528 C C . ALA A 1 73 ? -4.510 2.088 12.659 1.00 91.38 73 ALA A C 1
ATOM 530 O O . ALA A 1 73 ? -5.105 2.174 11.591 1.00 91.38 73 ALA A O 1
ATOM 531 N N . ALA A 1 74 ? -3.851 0.990 13.004 1.00 90.94 74 ALA A N 1
ATOM 532 C CA . ALA A 1 74 ? -3.817 -0.240 12.237 1.00 90.94 74 ALA A CA 1
ATOM 533 C C . ALA A 1 74 ? -4.254 -1.393 13.142 1.00 90.94 74 ALA A C 1
ATOM 535 O O . ALA A 1 74 ? -3.592 -1.718 14.127 1.00 90.94 74 ALA A O 1
ATOM 536 N N . GLN A 1 75 ? -5.372 -2.016 12.793 1.00 90.00 75 GLN A N 1
ATOM 537 C CA . GLN A 1 75 ? -6.011 -3.068 13.571 1.00 90.00 75 GLN A CA 1
ATOM 538 C C . GLN A 1 75 ? -5.883 -4.407 12.850 1.00 90.00 75 GLN A C 1
ATOM 540 O O . GLN A 1 75 ? -6.334 -4.541 11.711 1.00 90.00 75 GLN A O 1
ATOM 545 N N . LEU A 1 76 ? -5.309 -5.418 13.507 1.00 86.12 76 LEU A N 1
ATOM 546 C CA . LEU A 1 76 ? -5.270 -6.767 12.949 1.00 86.12 76 LEU A CA 1
ATOM 547 C C . LEU A 1 76 ? -6.679 -7.364 12.943 1.00 86.12 76 LEU A C 1
ATOM 549 O O . LEU A 1 76 ? -7.363 -7.397 13.971 1.00 86.12 76 LEU A O 1
ATOM 553 N N . VAL A 1 77 ? -7.079 -7.884 11.791 1.00 86.00 77 VAL A N 1
ATOM 554 C CA . VAL A 1 77 ? -8.320 -8.619 11.585 1.00 86.00 77 VAL A CA 1
ATOM 555 C C . VAL A 1 77 ? -8.008 -10.002 11.054 1.00 86.00 77 VAL A C 1
ATOM 557 O O . VAL A 1 77 ? -7.235 -10.182 10.112 1.00 86.00 77 VAL A O 1
ATOM 560 N N . VAL A 1 78 ? -8.651 -10.989 11.659 1.00 83.62 78 VAL A N 1
ATOM 561 C CA . VAL A 1 78 ? -8.548 -12.393 11.303 1.00 83.62 78 VAL A CA 1
ATOM 562 C C . VAL A 1 78 ? -9.815 -12.804 10.569 1.00 83.62 78 VAL A C 1
ATOM 564 O O . VAL A 1 78 ? -10.926 -12.532 11.007 1.00 83.62 78 VAL A O 1
ATOM 567 N N . LEU A 1 79 ? -9.647 -13.472 9.434 1.00 82.19 79 LEU A N 1
ATOM 568 C CA . LEU A 1 79 ? -10.738 -14.082 8.688 1.00 82.19 79 LEU A CA 1
ATOM 569 C C . LEU A 1 79 ? -10.916 -15.518 9.170 1.00 82.19 79 LEU A C 1
ATOM 571 O O . LEU A 1 79 ? -10.013 -16.340 9.005 1.00 82.19 79 LEU A O 1
ATOM 575 N N . SER A 1 80 ? -12.078 -15.842 9.719 1.00 79.50 80 SER A N 1
ATOM 576 C CA . SER A 1 80 ? -12.420 -17.176 10.217 1.00 79.50 80 SER A CA 1
ATOM 577 C C . SER A 1 80 ? -13.667 -17.719 9.510 1.00 79.50 80 SER A C 1
ATOM 579 O O . SER A 1 80 ? -14.386 -16.989 8.829 1.00 79.50 80 SER A O 1
ATOM 581 N N . HIS A 1 81 ? -13.909 -19.028 9.604 1.00 77.88 81 HIS A N 1
ATOM 582 C CA . HIS A 1 81 ? -15.173 -19.622 9.164 1.00 77.88 81 HIS A CA 1
ATOM 583 C C . HIS A 1 81 ? -15.962 -20.034 10.414 1.00 77.88 81 HIS A C 1
ATOM 585 O O . HIS A 1 81 ? -15.385 -20.741 11.239 1.00 77.88 81 HIS A O 1
ATOM 591 N N . PRO A 1 82 ? -17.263 -19.711 10.550 1.00 73.38 82 PRO A N 1
ATOM 592 C CA . PRO A 1 82 ? -18.034 -19.988 11.770 1.00 73.38 82 PRO A CA 1
ATOM 593 C C . PRO A 1 82 ? -17.977 -21.450 12.228 1.00 73.38 82 PRO A C 1
ATOM 595 O O . PRO A 1 82 ? -17.980 -21.749 13.414 1.00 73.38 82 PRO A O 1
ATOM 598 N N . SER A 1 83 ? -17.910 -22.378 11.269 1.00 70.69 83 SER A N 1
ATOM 599 C CA . SER A 1 83 ? -17.836 -23.819 11.540 1.00 70.69 83 SER A CA 1
ATOM 600 C C . SER A 1 83 ? -16.419 -24.401 11.620 1.00 70.69 83 SER A C 1
ATOM 602 O O . SER A 1 83 ? -16.281 -25.618 11.748 1.00 70.69 83 SER A O 1
ATOM 604 N N . ARG A 1 84 ? -15.355 -23.592 11.490 1.00 58.91 84 ARG A N 1
ATOM 605 C CA . ARG A 1 84 ? -13.969 -24.085 11.548 1.00 58.91 84 ARG A CA 1
ATOM 606 C C . ARG A 1 84 ? -13.127 -23.280 12.537 1.00 58.91 84 ARG A C 1
ATOM 608 O O . ARG A 1 84 ? -13.006 -22.072 12.389 1.00 58.91 84 ARG A O 1
ATOM 615 N N . PRO A 1 85 ? -12.415 -23.953 13.451 1.00 52.12 85 PRO A N 1
ATOM 616 C CA . PRO A 1 85 ? -11.692 -23.297 14.539 1.00 52.12 85 PRO A CA 1
ATOM 617 C C . PRO A 1 85 ? -10.390 -22.593 14.118 1.00 52.12 85 PRO A C 1
ATOM 619 O O . PRO A 1 85 ? -9.676 -22.078 14.971 1.00 52.12 85 PRO A O 1
ATOM 622 N N . ARG A 1 86 ? -10.010 -22.626 12.832 1.00 57.97 86 ARG A N 1
ATOM 623 C CA . ARG A 1 86 ? -8.721 -22.100 12.361 1.00 57.97 86 ARG A CA 1
ATOM 624 C C . ARG A 1 86 ? -8.912 -20.836 11.521 1.00 57.97 86 ARG A C 1
ATOM 626 O O . ARG A 1 86 ? -9.741 -20.870 10.607 1.00 57.97 86 ARG A O 1
ATOM 633 N N . PRO A 1 87 ? -8.096 -19.791 11.753 1.00 67.50 87 PRO A N 1
ATOM 634 C CA . PRO A 1 87 ? -7.960 -18.665 10.840 1.00 67.50 87 PRO A CA 1
ATOM 635 C C . PRO A 1 87 ? -7.710 -19.124 9.402 1.00 67.50 87 PRO A C 1
ATOM 637 O O . PRO A 1 87 ? -6.886 -20.004 9.148 1.00 67.50 87 PRO A O 1
ATOM 640 N N . VAL A 1 88 ? -8.424 -18.516 8.462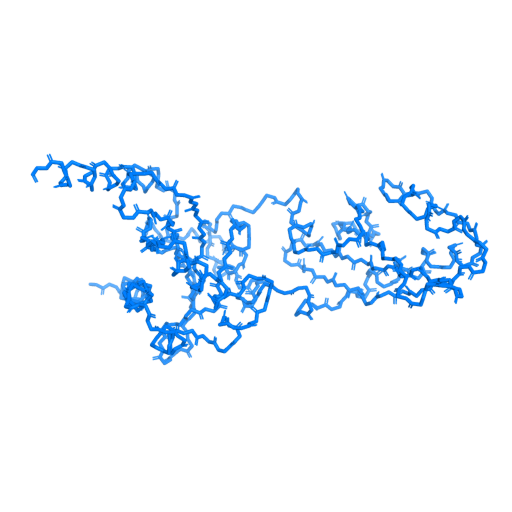 1.00 74.00 88 VAL A N 1
ATOM 641 C CA . VAL A 1 88 ? -8.280 -18.717 7.013 1.00 74.00 88 VAL A CA 1
ATOM 642 C C . VAL A 1 88 ? -7.326 -17.675 6.414 1.00 74.00 88 VAL A C 1
ATOM 644 O O . VAL A 1 88 ? -6.765 -17.890 5.341 1.00 74.00 88 VAL A O 1
ATOM 647 N N . GLY A 1 89 ? -7.118 -16.558 7.110 1.00 79.50 89 GLY A N 1
ATOM 648 C CA . GLY A 1 89 ? -6.125 -15.541 6.781 1.00 79.50 89 GLY A CA 1
ATOM 649 C C . GLY A 1 89 ? -6.211 -14.347 7.723 1.00 79.50 89 GLY A C 1
ATOM 650 O O . GLY A 1 89 ? -7.097 -14.288 8.573 1.00 79.50 89 GLY A O 1
ATOM 651 N N . ASP A 1 90 ? -5.309 -13.397 7.542 1.00 83.31 90 ASP A N 1
ATOM 652 C CA . ASP A 1 90 ? -5.236 -12.144 8.280 1.00 83.31 90 ASP A CA 1
ATOM 653 C C . ASP A 1 90 ? -5.116 -10.941 7.330 1.00 83.31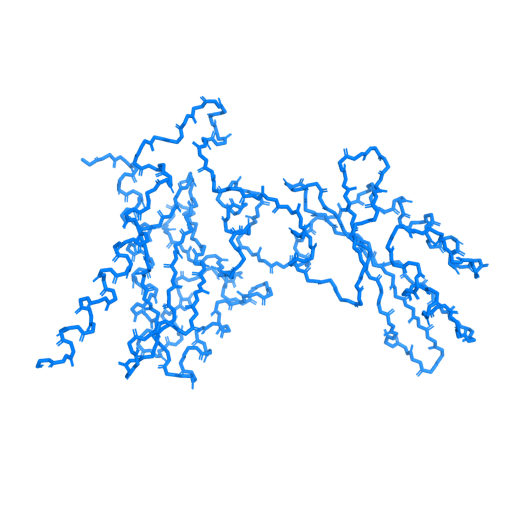 90 ASP A C 1
ATOM 655 O O . ASP A 1 90 ? -4.817 -11.073 6.136 1.00 83.31 90 ASP A O 1
ATOM 659 N N . LEU A 1 91 ? -5.436 -9.764 7.858 1.00 89.38 91 LEU A N 1
ATOM 660 C CA . LEU A 1 91 ? -5.235 -8.462 7.230 1.00 89.38 91 LEU A CA 1
ATOM 661 C C . LEU A 1 91 ? -5.223 -7.364 8.294 1.00 89.38 91 LEU A C 1
ATOM 663 O O . LEU A 1 91 ? -5.733 -7.538 9.393 1.00 89.38 91 LEU A O 1
ATOM 667 N N . TRP A 1 92 ? -4.694 -6.208 7.939 1.00 90.94 92 TRP A N 1
ATOM 668 C CA . TRP A 1 92 ? -4.721 -4.987 8.724 1.00 90.94 92 TRP A CA 1
ATOM 669 C C . TRP A 1 92 ? -5.823 -4.079 8.197 1.00 90.94 92 TRP A C 1
ATOM 671 O O . TRP A 1 92 ? -5.809 -3.736 7.014 1.00 90.94 92 TRP A O 1
ATOM 681 N N . LEU A 1 93 ? -6.758 -3.691 9.060 1.00 93.31 93 LEU A N 1
ATOM 682 C CA . LEU A 1 93 ? -7.642 -2.554 8.823 1.00 93.31 93 LEU A CA 1
ATOM 683 C C . LEU A 1 93 ? -6.889 -1.276 9.171 1.00 93.31 93 LEU A C 1
ATOM 685 O O . LEU A 1 93 ? -6.307 -1.176 10.249 1.00 93.31 93 LEU A O 1
ATOM 689 N N . LEU A 1 94 ? -6.904 -0.314 8.258 1.00 94.44 94 LEU A N 1
ATOM 690 C CA . LEU A 1 94 ? -6.293 0.994 8.443 1.00 94.44 94 LEU A CA 1
ATOM 691 C C . LEU A 1 94 ? -7.405 1.981 8.791 1.00 94.44 94 LEU A C 1
ATOM 693 O O . LEU A 1 94 ? -8.386 2.089 8.051 1.00 94.44 94 LEU A O 1
ATOM 697 N N . LEU A 1 95 ? -7.263 2.669 9.918 1.00 95.25 95 LEU A N 1
ATOM 698 C CA . LEU A 1 95 ? -8.216 3.647 10.422 1.00 95.25 95 LEU A CA 1
ATOM 699 C C . LEU A 1 95 ? -7.551 5.012 10.564 1.00 95.25 95 LEU A C 1
ATOM 701 O O . LEU A 1 95 ? -6.392 5.107 10.973 1.00 95.25 95 LEU A O 1
ATOM 705 N N . GLU A 1 96 ? -8.300 6.064 10.270 1.00 94.88 96 GLU A N 1
ATOM 706 C CA . GLU A 1 96 ? -7.860 7.447 10.439 1.00 94.88 96 GLU A CA 1
ATOM 707 C C . GLU A 1 96 ? -8.964 8.270 11.108 1.00 94.88 96 GLU A C 1
ATOM 709 O O . GLU A 1 96 ? -10.148 8.060 10.842 1.00 94.88 96 GLU A O 1
ATOM 714 N N . ASP A 1 97 ? -8.564 9.168 12.006 1.00 93.88 97 ASP A N 1
ATOM 715 C CA . ASP A 1 97 ? -9.427 10.146 12.666 1.00 93.88 97 ASP A CA 1
ATOM 716 C C . ASP A 1 97 ? -9.303 11.501 11.958 1.00 93.88 97 ASP A C 1
ATOM 718 O O . ASP A 1 97 ? -8.267 12.174 12.023 1.00 93.88 97 ASP A O 1
ATOM 722 N N . ASP A 1 98 ? -10.370 11.913 11.279 1.00 87.00 98 ASP A N 1
ATOM 723 C CA . ASP A 1 98 ? -10.446 13.198 10.577 1.00 87.00 98 ASP A CA 1
ATOM 724 C C . ASP A 1 98 ? -10.912 14.358 11.483 1.00 87.00 98 ASP A C 1
ATOM 726 O O . ASP A 1 98 ? -10.976 15.511 11.048 1.00 87.00 98 ASP A O 1
ATOM 730 N N . GLY A 1 99 ? -11.183 14.079 12.763 1.00 85.88 99 GLY A N 1
ATOM 731 C CA . GLY A 1 99 ? -11.716 15.018 13.747 1.00 85.88 99 GLY A CA 1
ATOM 732 C C . GLY A 1 99 ? -13.236 14.949 13.925 1.00 85.88 99 GLY A C 1
ATOM 733 O O . GLY A 1 99 ? -13.737 15.481 14.918 1.00 85.88 99 GLY A O 1
ATOM 734 N N . ALA A 1 100 ? -13.969 14.296 13.017 1.00 86.75 100 ALA A N 1
ATOM 735 C CA . ALA A 1 100 ? -15.383 13.957 13.188 1.00 86.75 100 ALA A CA 1
ATOM 736 C C . ALA A 1 100 ? -15.567 12.531 13.733 1.00 86.75 100 ALA A C 1
ATOM 738 O O . ALA A 1 100 ? -16.565 12.249 14.402 1.00 86.75 100 ALA A O 1
ATOM 739 N N . GLY A 1 101 ? -14.594 11.653 13.492 1.00 92.62 101 GLY A N 1
ATOM 740 C CA . GLY A 1 101 ? -14.524 10.321 14.073 1.00 92.62 101 GLY A CA 1
ATOM 741 C C . GLY A 1 101 ? -13.535 9.416 13.346 1.00 92.62 101 GLY A C 1
ATOM 742 O O . GLY A 1 101 ? -12.956 9.773 12.324 1.00 92.62 101 GLY A O 1
ATOM 743 N N . TRP A 1 102 ? -13.369 8.208 13.878 1.00 95.94 102 TRP A N 1
ATOM 744 C CA . TRP A 1 102 ? -12.533 7.181 13.265 1.00 95.94 102 TRP A CA 1
ATOM 745 C C . TRP A 1 102 ? -13.263 6.505 12.108 1.00 95.94 102 TRP A C 1
ATOM 747 O O . TRP A 1 102 ? -14.372 5.996 12.280 1.00 95.94 102 TRP A O 1
ATOM 757 N N . MET A 1 103 ? -12.612 6.448 10.949 1.00 96.19 103 MET A N 1
ATOM 758 C CA . MET A 1 103 ? -13.134 5.798 9.749 1.00 96.19 103 MET A CA 1
ATOM 759 C C . MET A 1 103 ? -12.126 4.819 9.158 1.00 96.19 103 MET A C 1
ATOM 761 O O . MET A 1 103 ? -10.915 5.011 9.270 1.00 96.19 103 MET A O 1
ATOM 765 N N . VAL A 1 104 ? -12.621 3.779 8.484 1.00 95.62 104 VAL A N 1
ATOM 766 C CA . VAL A 1 104 ? -11.771 2.845 7.737 1.00 95.62 104 VAL A CA 1
ATOM 767 C C . VAL A 1 104 ? -11.315 3.503 6.435 1.00 95.62 104 VAL A C 1
ATOM 769 O O . VAL A 1 104 ? -12.132 3.845 5.580 1.00 95.62 104 VAL A O 1
ATOM 772 N N . VAL A 1 105 ? -10.003 3.644 6.265 1.00 94.81 105 VAL A N 1
ATOM 773 C CA . VAL A 1 105 ? -9.377 4.255 5.078 1.00 94.81 105 VAL A CA 1
ATOM 774 C C . VAL A 1 105 ? -8.749 3.237 4.131 1.00 94.81 105 VAL A C 1
ATOM 776 O O . VAL A 1 105 ? -8.353 3.592 3.025 1.00 94.81 105 VAL A O 1
ATOM 779 N N . GLY A 1 106 ? -8.680 1.965 4.529 1.00 93.94 106 GLY A N 1
ATOM 780 C CA . GLY A 1 106 ? -8.170 0.892 3.682 1.00 93.94 106 GLY A CA 1
ATOM 781 C C . GLY A 1 106 ? -7.941 -0.416 4.434 1.00 93.94 106 GLY A C 1
ATOM 782 O O . GLY A 1 106 ? -8.143 -0.513 5.646 1.00 93.94 106 GLY A O 1
ATOM 783 N N . ALA A 1 107 ? -7.499 -1.435 3.699 1.00 92.56 107 ALA A N 1
ATOM 784 C CA . ALA A 1 107 ? -7.126 -2.732 4.248 1.00 92.56 107 ALA A CA 1
ATOM 785 C C . ALA A 1 107 ? -5.903 -3.312 3.524 1.00 92.56 107 ALA A C 1
ATOM 787 O O . ALA A 1 107 ? -5.728 -3.109 2.324 1.00 92.56 107 ALA A O 1
ATOM 788 N N . THR A 1 108 ? -5.052 -4.064 4.228 1.00 90.56 108 THR A N 1
ATOM 789 C CA . THR A 1 108 ? -3.841 -4.656 3.632 1.00 90.56 108 THR A CA 1
ATOM 790 C C . THR A 1 108 ? -3.393 -5.939 4.297 1.00 90.56 108 THR A C 1
ATOM 792 O O . THR A 1 108 ? -3.465 -6.081 5.508 1.00 90.56 108 THR A O 1
ATOM 795 N N . LYS A 1 109 ? -2.836 -6.867 3.520 1.00 87.00 109 LYS A N 1
ATOM 796 C CA . LYS A 1 109 ? -2.124 -8.035 4.069 1.00 87.00 109 LYS A CA 1
ATOM 797 C C . LYS A 1 109 ? -0.643 -7.762 4.317 1.00 87.00 109 LYS A C 1
ATOM 799 O O . LYS A 1 109 ? 0.045 -8.551 4.955 1.00 87.00 109 LYS A O 1
ATOM 804 N N . ILE A 1 110 ? -0.134 -6.653 3.791 1.00 85.88 110 ILE A N 1
ATOM 805 C CA . ILE A 1 110 ? 1.291 -6.345 3.790 1.00 85.88 110 ILE A CA 1
ATOM 806 C C . ILE A 1 110 ? 1.585 -5.526 5.034 1.00 85.88 110 ILE A C 1
ATOM 808 O O . ILE A 1 110 ? 1.266 -4.341 5.114 1.00 85.88 110 ILE A O 1
ATOM 812 N N . ARG A 1 111 ? 2.214 -6.175 6.014 1.00 85.19 111 ARG A N 1
ATOM 813 C CA . ARG A 1 111 ? 2.571 -5.564 7.299 1.00 85.19 111 ARG A CA 1
ATOM 814 C C . ARG A 1 111 ? 3.387 -4.279 7.134 1.00 85.19 111 ARG A C 1
ATOM 816 O O . ARG A 1 111 ? 3.124 -3.302 7.824 1.00 85.19 111 ARG A O 1
ATOM 823 N N . THR A 1 112 ? 4.320 -4.261 6.183 1.00 86.50 112 THR A N 1
ATOM 824 C CA . THR A 1 112 ? 5.124 -3.076 5.857 1.00 86.50 112 THR A CA 1
ATOM 825 C C . THR A 1 112 ? 4.259 -1.876 5.458 1.00 86.50 112 THR A C 1
ATOM 827 O O . THR A 1 112 ? 4.547 -0.762 5.885 1.00 86.50 112 THR A O 1
ATOM 830 N N . HIS A 1 113 ? 3.160 -2.080 4.717 1.00 88.62 113 HIS A N 1
ATOM 831 C CA . HIS A 1 113 ? 2.231 -0.992 4.385 1.00 88.62 113 HIS A CA 1
ATOM 832 C C . HIS A 1 113 ? 1.554 -0.440 5.631 1.00 88.62 113 HIS A C 1
ATOM 834 O O . HIS A 1 113 ? 1.466 0.770 5.790 1.00 88.62 113 HIS A O 1
ATOM 840 N N . ALA A 1 114 ? 1.074 -1.318 6.513 1.00 88.88 114 ALA A N 1
ATOM 841 C CA . ALA A 1 114 ? 0.405 -0.889 7.733 1.00 88.88 114 ALA A CA 1
ATOM 842 C C . ALA A 1 114 ? 1.357 -0.081 8.635 1.00 88.88 114 ALA A C 1
ATOM 844 O O . ALA A 1 114 ? 0.963 0.945 9.179 1.00 88.88 114 ALA A O 1
ATOM 845 N N . ALA A 1 115 ? 2.629 -0.482 8.725 1.00 87.00 115 ALA A N 1
ATOM 846 C CA . ALA A 1 115 ? 3.642 0.266 9.468 1.00 87.00 115 ALA A CA 1
ATOM 847 C C . ALA A 1 115 ? 3.921 1.650 8.857 1.00 87.00 115 ALA A C 1
ATOM 849 O O . ALA A 1 115 ? 3.942 2.648 9.574 1.00 87.00 115 ALA A O 1
ATOM 850 N N . LEU A 1 116 ? 4.068 1.738 7.532 1.00 87.62 116 LEU A N 1
ATOM 851 C CA . LEU A 1 116 ? 4.270 3.017 6.843 1.00 87.62 116 LEU A CA 1
ATOM 852 C C . LEU A 1 116 ? 3.035 3.919 6.900 1.00 87.62 116 LEU A C 1
ATOM 854 O O . LEU A 1 116 ? 3.163 5.134 7.017 1.00 87.62 116 LEU A O 1
ATOM 858 N N . PHE A 1 117 ? 1.837 3.337 6.860 1.00 90.25 117 PHE A N 1
ATOM 859 C CA . PHE A 1 117 ? 0.597 4.068 7.086 1.00 90.25 117 PHE A CA 1
ATOM 860 C C . PHE A 1 117 ? 0.594 4.736 8.463 1.00 90.25 117 PHE A C 1
ATOM 862 O O . PHE A 1 117 ? 0.291 5.928 8.541 1.00 90.25 117 PHE A O 1
ATOM 869 N N . LEU A 1 118 ? 0.979 4.009 9.521 1.00 87.50 118 LEU A N 1
ATOM 870 C CA . LEU A 1 118 ? 1.084 4.573 10.870 1.00 87.50 118 LEU A CA 1
ATOM 871 C C . LEU A 1 118 ? 2.084 5.730 10.930 1.00 87.50 118 LEU A C 1
ATOM 873 O O . LEU A 1 118 ? 1.791 6.734 11.566 1.00 87.50 118 LEU A O 1
ATOM 877 N N . TRP A 1 119 ? 3.210 5.644 10.216 1.00 84.31 119 TRP A N 1
ATOM 878 C CA . TRP A 1 119 ? 4.169 6.751 10.079 1.00 84.31 119 TRP A CA 1
ATOM 879 C C . TRP A 1 119 ? 3.678 7.934 9.232 1.00 84.31 119 TRP A C 1
ATOM 881 O O . TRP A 1 119 ? 4.434 8.877 9.018 1.00 84.31 119 TRP A O 1
ATOM 891 N N . GLY A 1 120 ? 2.451 7.899 8.707 1.00 85.75 120 GLY A N 1
ATOM 892 C CA . GLY A 1 120 ? 1.942 8.944 7.814 1.00 85.75 120 GLY A CA 1
ATOM 893 C C . GLY A 1 120 ? 2.591 8.938 6.426 1.00 85.75 120 GLY A C 1
ATOM 894 O O . GLY A 1 120 ? 2.320 9.817 5.617 1.00 85.75 120 GLY A O 1
ATOM 895 N N . ALA A 1 121 ? 3.415 7.932 6.124 1.00 85.06 121 ALA A N 1
ATOM 896 C CA . ALA A 1 121 ? 4.130 7.797 4.859 1.00 85.06 121 ALA A CA 1
ATOM 897 C C . ALA A 1 121 ? 3.255 7.279 3.702 1.00 85.06 121 ALA A C 1
ATOM 899 O O . ALA A 1 121 ? 3.660 7.352 2.544 1.00 85.06 121 ALA A O 1
ATOM 900 N N . LEU A 1 122 ? 2.076 6.732 4.006 1.00 85.38 122 LEU A N 1
ATOM 901 C CA . LEU A 1 122 ? 1.077 6.287 3.030 1.00 85.38 122 LEU A CA 1
ATOM 902 C C . LEU A 1 122 ? -0.277 6.905 3.366 1.00 85.38 122 LEU A C 1
ATOM 904 O O . LEU A 1 122 ? -0.666 6.890 4.525 1.00 85.38 122 LEU A O 1
ATOM 908 N N . GLY A 1 123 ? -1.039 7.369 2.375 1.00 80.88 123 GLY A N 1
ATOM 909 C CA . GLY A 1 123 ? -2.343 8.027 2.568 1.00 80.88 123 GLY A CA 1
ATOM 910 C C . GLY A 1 123 ? -3.507 7.121 3.004 1.00 80.88 123 GLY A C 1
ATOM 911 O O . GLY A 1 123 ? -4.643 7.568 2.997 1.00 80.88 123 GLY A O 1
ATOM 912 N N . GLY A 1 124 ? -3.258 5.852 3.344 1.00 82.19 124 GLY A N 1
ATOM 913 C CA . GLY A 1 124 ? -4.295 4.864 3.680 1.00 82.19 124 GLY A CA 1
ATOM 914 C C . GLY A 1 124 ? -4.839 4.113 2.463 1.00 82.19 124 GLY A C 1
ATOM 915 O O . GLY A 1 124 ? -5.115 2.916 2.566 1.00 82.19 124 GLY A O 1
ATOM 916 N N . THR A 1 125 ? -4.871 4.756 1.289 1.00 83.25 125 THR A N 1
ATOM 917 C CA . THR A 1 125 ? -5.057 4.062 0.010 1.00 83.25 125 THR A CA 1
ATOM 918 C C . THR A 1 125 ? -3.774 3.358 -0.413 1.00 83.25 125 THR A C 1
ATOM 920 O O . THR A 1 125 ? -2.656 3.835 -0.209 1.00 83.25 125 THR A O 1
ATOM 923 N N . LEU A 1 126 ? -3.940 2.178 -1.002 1.00 79.62 126 LEU A N 1
ATOM 924 C CA . LEU A 1 126 ? -2.840 1.348 -1.475 1.00 79.62 126 LEU A CA 1
ATOM 925 C C . LEU A 1 126 ? -2.980 1.193 -2.974 1.00 79.62 126 LEU A C 1
ATOM 927 O O . LEU A 1 126 ? -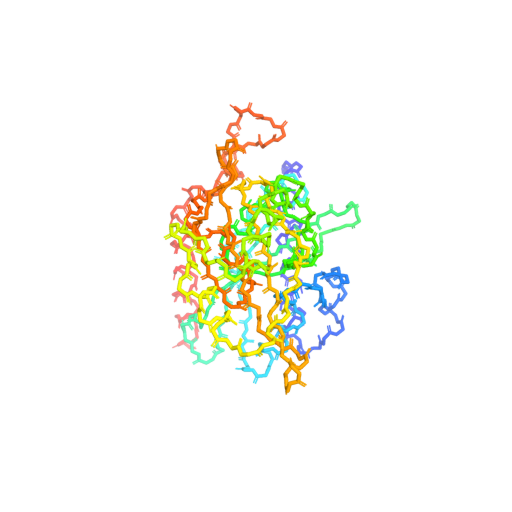3.458 0.169 -3.445 1.00 79.62 126 LEU A O 1
ATOM 931 N N . SER A 1 127 ? -2.614 2.245 -3.696 1.00 84.75 127 SER A N 1
ATOM 932 C CA . SER A 1 127 ? -2.704 2.290 -5.147 1.00 84.75 127 SER A CA 1
ATOM 933 C C . SER A 1 127 ? -1.404 2.785 -5.749 1.00 84.75 127 SER A C 1
ATOM 935 O O . SER A 1 127 ? -0.894 3.831 -5.353 1.00 84.75 127 SER A O 1
ATOM 937 N N . VAL A 1 128 ? -0.910 2.091 -6.772 1.00 85.56 128 VAL A N 1
ATOM 938 C CA . VAL A 1 128 ? 0.235 2.570 -7.561 1.00 85.56 128 VAL A CA 1
ATOM 939 C C . VAL A 1 128 ? -0.066 3.923 -8.219 1.00 85.56 128 VAL A C 1
ATOM 941 O O . VAL A 1 128 ? 0.825 4.760 -8.329 1.00 85.56 128 VAL A O 1
ATOM 944 N N . VAL A 1 129 ? -1.316 4.170 -8.632 1.00 83.25 129 VAL A N 1
ATOM 945 C CA . VAL A 1 129 ? -1.678 5.418 -9.336 1.00 83.25 129 VAL A CA 1
ATOM 946 C C . VAL A 1 129 ? -1.676 6.650 -8.430 1.00 83.25 129 VAL A C 1
ATOM 948 O O . VAL A 1 129 ? -1.518 7.764 -8.933 1.00 83.25 129 VAL A O 1
ATOM 951 N N . ASP A 1 130 ? -1.812 6.436 -7.119 1.00 83.31 130 ASP A N 1
ATOM 952 C CA . ASP A 1 130 ? -1.820 7.494 -6.105 1.00 83.31 130 ASP A CA 1
ATOM 953 C C . ASP A 1 130 ? -0.397 7.870 -5.661 1.00 83.31 130 ASP A C 1
ATOM 955 O O . ASP A 1 130 ? -0.212 8.852 -4.945 1.00 83.31 130 ASP A O 1
ATOM 959 N N . LEU A 1 131 ? 0.621 7.112 -6.087 1.00 88.31 131 LEU A N 1
ATOM 960 C CA . LEU A 1 131 ? 2.014 7.423 -5.786 1.00 88.31 131 LEU A CA 1
ATOM 961 C C . LEU A 1 131 ? 2.488 8.660 -6.551 1.00 88.31 131 LEU A C 1
ATOM 963 O O . LEU A 1 131 ? 2.059 8.945 -7.677 1.00 88.31 131 LEU A O 1
ATOM 967 N N . GLU A 1 132 ? 3.420 9.389 -5.944 1.00 90.50 132 GLU A N 1
ATOM 968 C CA . GLU A 1 132 ? 4.037 10.562 -6.552 1.00 90.50 132 GLU A CA 1
ATOM 969 C C . GLU A 1 132 ? 4.945 10.171 -7.723 1.00 90.50 132 GLU A C 1
ATOM 971 O O . GLU A 1 132 ? 5.382 9.030 -7.859 1.00 90.50 132 GLU A O 1
ATOM 976 N N . ARG A 1 133 ? 5.200 11.124 -8.624 1.00 92.31 133 ARG A N 1
ATOM 977 C CA . ARG A 1 133 ? 6.164 10.947 -9.719 1.00 92.31 133 ARG A CA 1
ATOM 978 C C . ARG A 1 133 ? 7.591 11.128 -9.193 1.00 92.31 133 ARG A C 1
ATOM 980 O O . ARG A 1 133 ? 7.805 11.945 -8.306 1.00 92.31 133 ARG A O 1
ATOM 987 N N . SER A 1 134 ? 8.563 10.438 -9.791 1.00 90.12 134 SER A N 1
ATOM 988 C CA . SER A 1 134 ? 9.971 10.506 -9.390 1.00 90.12 134 SER A CA 1
ATOM 989 C C . SER A 1 134 ? 10.854 11.167 -10.446 1.00 90.12 134 SER A C 1
ATOM 991 O O . SER A 1 134 ? 11.278 10.519 -11.404 1.00 90.12 134 SER A O 1
ATOM 993 N N . GLU A 1 135 ? 11.222 12.433 -10.250 1.00 88.38 135 GLU A N 1
ATOM 994 C CA . GLU A 1 135 ? 12.090 13.156 -11.199 1.00 88.38 135 GLU A CA 1
ATOM 995 C C . GLU A 1 135 ? 13.448 12.463 -11.399 1.00 88.38 135 GLU A C 1
ATOM 997 O O . GLU A 1 135 ? 13.972 12.370 -12.510 1.00 88.38 135 GLU A O 1
ATOM 1002 N N . ARG A 1 136 ? 14.018 11.911 -10.320 1.00 87.38 136 ARG A N 1
ATOM 1003 C CA . ARG A 1 136 ? 15.292 11.177 -10.372 1.00 87.38 136 ARG A CA 1
ATOM 1004 C C . ARG A 1 136 ? 15.182 9.900 -11.195 1.00 87.38 136 ARG A C 1
ATOM 1006 O O . ARG A 1 136 ? 16.123 9.531 -11.898 1.00 87.38 136 ARG A O 1
ATOM 1013 N N . SER A 1 137 ? 14.048 9.216 -11.084 1.00 92.31 137 SER A N 1
ATOM 1014 C CA . SER A 1 137 ? 13.806 7.986 -11.829 1.00 92.31 137 SER A CA 1
ATOM 1015 C C . SER A 1 137 ? 13.462 8.271 -13.286 1.00 92.31 137 SER A C 1
ATOM 1017 O O . SER A 1 137 ? 13.795 7.458 -14.141 1.00 92.31 137 SER A O 1
ATOM 1019 N N . ASP A 1 138 ? 12.883 9.432 -13.596 1.00 92.50 138 ASP A N 1
ATOM 1020 C CA . ASP A 1 138 ? 12.639 9.849 -14.979 1.00 92.50 138 ASP A CA 1
ATOM 1021 C C . ASP A 1 138 ? 13.945 9.981 -15.769 1.00 92.50 138 ASP A C 1
ATOM 1023 O O . ASP A 1 138 ? 14.066 9.395 -16.842 1.00 92.50 138 ASP A O 1
ATOM 1027 N N . GLY A 1 139 ? 14.964 10.648 -15.213 1.00 90.75 139 GLY A N 1
ATOM 1028 C CA . GLY A 1 139 ? 16.272 10.751 -15.873 1.00 90.75 139 GLY A CA 1
ATOM 1029 C C . GLY A 1 139 ? 16.948 9.387 -16.078 1.00 90.75 139 GLY A C 1
ATOM 1030 O O . GLY A 1 139 ? 17.590 9.141 -17.101 1.00 90.75 139 GLY A O 1
ATOM 1031 N N . PHE A 1 140 ? 16.761 8.456 -15.135 1.00 93.12 140 PHE A N 1
ATOM 1032 C CA . PHE A 1 140 ? 17.190 7.067 -15.314 1.00 93.12 140 PHE A CA 1
ATOM 1033 C C . PHE A 1 140 ? 16.410 6.380 -16.448 1.00 93.12 140 PHE A C 1
ATOM 1035 O O . PHE A 1 140 ? 17.015 5.731 -17.301 1.00 93.12 140 PHE A O 1
ATOM 1042 N N . ALA A 1 141 ? 15.087 6.550 -16.496 1.00 94.62 141 ALA A N 1
ATOM 1043 C CA . ALA A 1 141 ? 14.236 5.964 -17.524 1.00 94.62 141 ALA A CA 1
ATOM 1044 C C . ALA A 1 141 ? 14.583 6.472 -18.930 1.00 94.62 141 ALA A C 1
ATOM 1046 O O . ALA A 1 141 ? 14.654 5.671 -19.857 1.00 94.62 141 ALA A O 1
ATOM 1047 N N . GLU A 1 142 ? 14.868 7.766 -19.086 1.00 93.75 142 GLU A N 1
ATOM 1048 C CA . GLU A 1 142 ? 15.289 8.371 -20.357 1.00 93.75 142 GLU A CA 1
ATOM 1049 C C . GLU A 1 142 ? 16.595 7.764 -20.892 1.00 93.75 142 GLU A C 1
ATOM 1051 O O . GLU A 1 142 ? 16.706 7.470 -22.085 1.00 93.75 142 GLU A O 1
ATOM 1056 N N . SER A 1 143 ? 17.568 7.510 -20.011 1.00 92.88 143 SER A N 1
ATOM 1057 C CA . SER A 1 143 ? 18.831 6.848 -20.371 1.00 92.88 143 SER A CA 1
ATOM 1058 C C . SER A 1 143 ? 18.604 5.430 -20.915 1.00 92.88 143 SER A C 1
ATOM 1060 O O . SER A 1 143 ? 19.137 5.047 -21.965 1.00 92.88 143 SER A O 1
ATOM 1062 N N . ILE A 1 144 ? 17.747 4.659 -20.239 1.00 95.19 144 ILE A N 1
ATOM 1063 C CA . ILE A 1 144 ? 17.361 3.311 -20.671 1.00 95.19 144 ILE A CA 1
ATOM 1064 C C . ILE A 1 144 ? 16.586 3.369 -21.990 1.00 95.19 144 ILE A C 1
ATOM 1066 O O . ILE A 1 144 ? 16.923 2.649 -22.929 1.00 95.19 144 ILE A O 1
ATOM 1070 N N . ALA A 1 145 ? 15.596 4.257 -22.097 1.00 94.56 145 ALA A N 1
ATOM 1071 C CA . ALA A 1 145 ? 14.782 4.430 -23.296 1.00 94.56 145 ALA A CA 1
ATOM 1072 C C . ALA A 1 145 ? 15.631 4.783 -24.521 1.00 94.56 145 ALA A C 1
ATOM 1074 O O . ALA A 1 145 ? 15.444 4.187 -25.577 1.00 94.56 145 ALA A O 1
ATOM 1075 N N . THR A 1 146 ? 16.607 5.682 -24.366 1.00 94.94 146 THR A N 1
ATOM 1076 C CA . THR A 1 146 ? 17.536 6.069 -25.439 1.00 94.94 146 THR A CA 1
ATOM 1077 C C . THR A 1 146 ? 18.299 4.858 -25.978 1.00 94.94 146 THR A C 1
ATOM 1079 O O . THR A 1 146 ? 18.413 4.685 -27.191 1.00 94.94 146 THR A O 1
ATOM 1082 N N . SER A 1 147 ? 18.777 3.985 -25.084 1.00 94.31 147 SER A N 1
ATOM 1083 C CA . SER A 1 147 ? 19.486 2.757 -25.465 1.00 94.31 147 SER A CA 1
ATOM 1084 C C . SER A 1 147 ? 18.557 1.780 -26.193 1.00 94.31 147 SER A C 1
ATOM 1086 O O . SER A 1 147 ? 18.887 1.297 -27.276 1.00 94.31 147 SER A O 1
ATOM 1088 N N . LEU A 1 148 ? 17.357 1.548 -25.650 1.00 94.38 148 LEU A N 1
ATOM 1089 C CA . LEU A 1 148 ? 16.375 0.632 -26.235 1.00 94.38 148 LEU A CA 1
ATOM 1090 C C . LEU A 1 148 ? 15.883 1.106 -27.611 1.00 94.38 148 LEU A C 1
ATOM 1092 O O . LEU A 1 148 ? 15.766 0.296 -28.527 1.00 94.38 148 LEU A O 1
ATOM 1096 N N . MET A 1 149 ? 15.649 2.411 -27.789 1.00 91.94 149 MET A N 1
ATOM 1097 C CA . MET A 1 149 ? 15.285 3.008 -29.083 1.00 91.94 149 MET A CA 1
ATOM 1098 C C . MET A 1 149 ? 16.401 2.870 -30.127 1.00 91.94 149 MET A C 1
ATOM 1100 O O . MET A 1 149 ? 16.117 2.809 -31.321 1.00 91.94 149 MET A O 1
ATOM 1104 N N . ALA A 1 150 ? 17.660 2.764 -29.695 1.00 91.62 150 ALA A N 1
ATOM 1105 C CA . ALA A 1 150 ? 18.802 2.447 -30.552 1.00 91.62 150 ALA A CA 1
ATOM 1106 C C . ALA A 1 150 ? 18.991 0.933 -30.789 1.00 91.62 150 ALA A C 1
ATOM 1108 O O . ALA A 1 150 ? 20.031 0.519 -31.299 1.00 91.62 150 ALA A O 1
ATOM 1109 N N . ALA A 1 151 ? 18.007 0.106 -30.417 1.00 90.50 151 ALA A N 1
ATOM 1110 C CA . ALA A 1 151 ? 18.061 -1.355 -30.448 1.00 90.50 151 ALA A CA 1
ATOM 1111 C C . ALA A 1 151 ? 19.188 -1.967 -29.584 1.00 90.50 151 ALA A C 1
ATOM 1113 O O . ALA A 1 151 ? 19.629 -3.091 -29.828 1.00 90.50 151 ALA A O 1
ATOM 1114 N N . VAL A 1 152 ? 19.643 -1.245 -28.553 1.00 92.94 152 VAL A N 1
ATOM 1115 C CA . VAL A 1 152 ? 20.667 -1.701 -27.605 1.00 92.94 152 VAL A CA 1
ATOM 1116 C C . VAL A 1 152 ? 20.015 -2.022 -26.265 1.00 92.94 152 VAL A C 1
ATOM 1118 O O . VAL A 1 152 ? 19.355 -1.181 -25.655 1.00 92.94 152 VAL A O 1
ATOM 1121 N N . VAL A 1 153 ? 20.230 -3.241 -25.772 1.00 93.12 153 VAL A N 1
ATOM 1122 C CA . VAL A 1 153 ? 19.770 -3.636 -24.437 1.00 93.12 153 VAL A CA 1
ATOM 1123 C C . VAL A 1 153 ? 20.833 -3.227 -23.413 1.00 93.12 153 VAL A C 1
ATOM 1125 O O . VAL A 1 153 ? 21.961 -3.711 -23.508 1.00 93.12 153 VAL A O 1
ATOM 1128 N N . PRO A 1 154 ? 20.512 -2.357 -22.441 1.00 92.12 154 PRO A N 1
ATOM 1129 C CA . PRO A 1 154 ? 21.466 -1.972 -21.410 1.00 92.12 154 PRO A CA 1
ATOM 1130 C C . PRO A 1 154 ? 21.761 -3.142 -20.467 1.00 92.12 154 PRO A C 1
ATOM 1132 O O . PRO A 1 154 ? 20.861 -3.897 -20.096 1.00 92.12 154 PRO A O 1
ATOM 1135 N N . GLU A 1 155 ? 23.016 -3.257 -20.034 1.00 93.25 155 GLU A N 1
ATOM 1136 C CA . GLU A 1 155 ? 23.410 -4.208 -18.996 1.00 93.25 155 GLU A CA 1
ATOM 1137 C C . GLU A 1 155 ? 23.001 -3.680 -17.618 1.00 93.25 155 GLU A C 1
ATOM 1139 O O . GLU A 1 155 ? 23.557 -2.713 -17.097 1.00 93.25 155 GLU A O 1
ATOM 1144 N N . LEU A 1 156 ? 21.997 -4.325 -17.030 1.00 92.88 156 LEU A N 1
ATOM 1145 C CA . LEU A 1 156 ? 21.454 -4.019 -15.713 1.00 92.88 156 LEU A CA 1
ATOM 1146 C C . LEU A 1 156 ? 21.629 -5.210 -14.773 1.00 92.88 156 LEU A C 1
ATOM 1148 O O . LEU A 1 156 ? 21.605 -6.365 -15.201 1.00 92.88 156 LEU A O 1
ATOM 1152 N N . SER A 1 157 ? 21.696 -4.930 -13.470 1.00 90.25 157 SER A N 1
ATOM 1153 C CA . SER A 1 157 ? 21.705 -5.968 -12.430 1.00 90.25 157 SER A CA 1
ATOM 1154 C C . SER A 1 157 ? 20.462 -6.864 -12.484 1.00 90.25 157 SER A C 1
ATOM 1156 O O . SER A 1 157 ? 20.541 -8.048 -12.174 1.00 90.25 157 SER A O 1
ATOM 1158 N N . PHE A 1 158 ? 19.317 -6.305 -12.896 1.00 92.31 158 PHE A N 1
ATOM 1159 C CA . PHE A 1 158 ? 18.059 -7.018 -13.111 1.00 92.31 158 PHE A CA 1
ATOM 1160 C C . PHE A 1 158 ? 17.316 -6.429 -14.314 1.00 92.31 158 PHE A C 1
ATOM 1162 O O . PHE A 1 158 ? 17.423 -5.239 -14.601 1.00 92.31 158 PHE A O 1
ATOM 1169 N N . GLY A 1 159 ? 16.521 -7.253 -14.999 1.00 93.12 159 GLY A N 1
ATOM 1170 C CA . GLY A 1 159 ? 15.630 -6.802 -16.075 1.00 93.12 159 GLY A CA 1
ATOM 1171 C C . GLY A 1 159 ? 16.226 -6.801 -17.482 1.00 93.12 159 GLY A C 1
ATOM 1172 O O . GLY A 1 159 ? 15.448 -6.761 -18.431 1.00 93.12 159 GLY A O 1
ATOM 1173 N N . THR A 1 160 ? 17.546 -6.946 -17.642 1.00 95.38 160 THR A N 1
ATOM 1174 C CA . THR A 1 160 ? 18.230 -7.036 -18.950 1.00 95.38 160 THR A CA 1
ATOM 1175 C C . THR A 1 160 ? 17.562 -8.049 -19.882 1.00 95.38 160 THR A C 1
ATOM 1177 O O . THR A 1 160 ? 17.171 -7.713 -20.995 1.00 95.38 160 THR A O 1
ATOM 1180 N N . GLU A 1 161 ? 17.344 -9.279 -19.411 1.00 94.56 161 GLU A N 1
ATOM 1181 C CA . GLU A 1 161 ? 16.718 -10.342 -20.210 1.00 94.56 161 GLU A CA 1
ATOM 1182 C C . GLU A 1 161 ? 15.249 -10.051 -20.547 1.00 94.56 161 GLU A C 1
ATOM 1184 O O . GLU A 1 161 ? 14.789 -10.371 -21.643 1.00 94.56 161 GLU A O 1
ATOM 1189 N N . LEU A 1 162 ? 14.503 -9.423 -19.627 1.00 93.94 162 LEU A N 1
ATOM 1190 C CA . LEU A 1 162 ? 13.109 -9.041 -19.865 1.00 93.94 162 LEU A CA 1
ATOM 1191 C C . LEU A 1 162 ? 13.022 -7.970 -20.952 1.00 93.94 162 LEU A C 1
ATOM 1193 O O . LEU A 1 162 ? 12.220 -8.115 -21.872 1.00 93.94 162 LEU A O 1
ATOM 1197 N N . LEU A 1 163 ? 13.869 -6.941 -20.877 1.00 95.44 163 LEU A N 1
ATOM 1198 C CA . LEU A 1 163 ? 13.960 -5.893 -21.893 1.00 95.44 163 LEU A CA 1
ATOM 1199 C C . LEU A 1 163 ? 14.396 -6.479 -23.243 1.00 95.44 163 LEU A C 1
ATOM 1201 O O . LEU A 1 163 ? 13.730 -6.238 -24.247 1.00 95.44 163 LEU A O 1
ATOM 1205 N N . ALA A 1 164 ? 15.437 -7.321 -23.264 1.00 94.44 164 ALA A N 1
ATOM 1206 C CA . ALA A 1 164 ? 15.912 -7.991 -24.477 1.00 94.44 164 ALA A CA 1
ATOM 1207 C C . ALA A 1 164 ? 14.809 -8.804 -25.158 1.00 94.44 164 ALA A C 1
ATOM 1209 O O . ALA A 1 164 ? 14.592 -8.688 -26.362 1.00 94.44 164 ALA A O 1
ATOM 1210 N N . LYS A 1 165 ? 14.064 -9.587 -24.371 1.00 92.94 165 LYS A N 1
ATOM 1211 C CA . LYS A 1 165 ? 12.949 -10.396 -24.864 1.00 92.94 165 LYS A CA 1
ATOM 1212 C C . LYS A 1 165 ? 11.832 -9.549 -25.476 1.00 92.94 165 LYS A C 1
ATOM 1214 O O . LYS A 1 165 ? 11.147 -10.023 -26.378 1.00 92.94 165 LYS A O 1
ATOM 1219 N N . ARG A 1 166 ? 11.585 -8.336 -24.968 1.00 92.25 166 ARG A N 1
ATOM 1220 C CA . ARG A 1 166 ? 10.556 -7.441 -25.529 1.00 92.25 166 ARG A CA 1
ATOM 1221 C C . ARG A 1 166 ? 11.045 -6.655 -26.737 1.00 92.25 166 ARG A C 1
ATOM 1223 O O . ARG A 1 166 ? 10.231 -6.305 -27.582 1.00 92.25 166 ARG A O 1
ATOM 1230 N N . LEU A 1 167 ? 12.352 -6.438 -26.841 1.00 90.94 167 LEU A N 1
ATOM 1231 C CA . LEU A 1 167 ? 12.971 -5.737 -27.960 1.00 90.94 167 LEU A CA 1
ATOM 1232 C C . LEU A 1 167 ? 13.188 -6.630 -29.195 1.00 90.94 167 LEU A C 1
ATOM 1234 O O . LEU A 1 167 ? 13.328 -6.110 -30.293 1.00 90.94 167 LEU A O 1
ATOM 1238 N N . SER A 1 168 ? 13.196 -7.960 -29.047 1.00 79.06 168 SER A N 1
ATOM 1239 C CA . SER A 1 168 ? 13.577 -8.919 -30.100 1.00 79.06 168 SER A CA 1
ATOM 1240 C C . SER A 1 168 ? 12.566 -9.104 -31.252 1.00 79.06 168 SER A C 1
ATOM 1242 O O . SER A 1 168 ? 12.563 -10.160 -31.883 1.00 79.06 168 SER A O 1
ATOM 1244 N N . GLY A 1 169 ? 11.676 -8.140 -31.504 1.00 71.31 169 GLY A N 1
ATOM 1245 C CA . GLY A 1 169 ? 10.667 -8.183 -32.569 1.00 71.31 169 GLY A CA 1
ATOM 1246 C C . GLY A 1 169 ? 10.914 -7.142 -33.662 1.00 71.31 169 GLY A C 1
ATOM 1247 O O . GLY A 1 169 ? 11.557 -6.119 -33.427 1.00 71.31 169 GLY A O 1
ATOM 1248 N N . ASP A 1 170 ? 10.364 -7.376 -34.852 1.00 73.50 170 ASP A N 1
ATOM 1249 C CA . ASP A 1 170 ? 10.389 -6.378 -35.922 1.00 73.50 170 ASP A CA 1
ATOM 1250 C C . ASP A 1 170 ? 9.478 -5.189 -35.570 1.00 73.50 170 ASP A C 1
ATOM 1252 O O . ASP A 1 170 ? 8.355 -5.361 -35.092 1.00 73.50 170 ASP A O 1
ATOM 1256 N N . SER A 1 171 ? 9.958 -3.968 -35.831 1.00 85.00 171 SER A N 1
ATOM 1257 C CA . SER A 1 171 ? 9.182 -2.723 -35.688 1.00 85.00 171 SER A CA 1
ATOM 1258 C C . SER A 1 171 ? 8.592 -2.473 -34.288 1.00 85.00 171 SER A C 1
ATOM 1260 O O . SER A 1 171 ? 7.483 -1.949 -34.160 1.00 85.00 171 SER A O 1
ATOM 1262 N N . VAL A 1 172 ? 9.336 -2.820 -33.235 1.00 91.69 172 VAL A N 1
ATOM 1263 C CA . VAL A 1 172 ? 8.953 -2.530 -31.845 1.00 91.69 172 VAL A CA 1
ATOM 1264 C C . VAL A 1 172 ? 8.996 -1.023 -31.578 1.00 91.69 172 VAL A C 1
ATOM 1266 O O . VAL A 1 172 ? 9.995 -0.361 -31.852 1.00 91.69 172 VAL A O 1
ATOM 1269 N N . SER A 1 173 ? 7.915 -0.483 -31.015 1.00 93.12 173 SER A N 1
ATOM 1270 C CA . SER A 1 173 ? 7.855 0.885 -30.487 1.00 93.12 173 SER A CA 1
ATOM 1271 C C . SER A 1 173 ? 7.928 0.861 -28.964 1.00 93.12 173 SER A C 1
ATOM 1273 O O . SER A 1 173 ? 7.392 -0.051 -28.335 1.00 93.12 173 SER A O 1
ATOM 1275 N N . ILE A 1 174 ? 8.596 1.854 -28.373 1.00 95.19 174 ILE A N 1
ATOM 1276 C CA . ILE A 1 174 ? 8.842 1.927 -26.928 1.00 95.19 174 ILE A CA 1
ATOM 1277 C C . ILE A 1 174 ? 8.262 3.230 -26.383 1.00 95.19 174 ILE A C 1
ATOM 1279 O O . ILE A 1 174 ? 8.614 4.313 -26.844 1.00 95.19 174 ILE A O 1
ATOM 1283 N N . GLU A 1 175 ? 7.409 3.117 -25.372 1.00 95.38 175 GLU A N 1
ATOM 1284 C CA . GLU A 1 175 ? 6.857 4.231 -24.604 1.00 95.38 175 GLU A CA 1
ATOM 1285 C C . GLU A 1 175 ? 7.378 4.151 -23.164 1.00 95.38 175 GLU A C 1
ATOM 1287 O O . GLU A 1 175 ? 7.294 3.102 -22.523 1.00 95.38 175 GLU A O 1
ATOM 1292 N N . VAL A 1 176 ? 7.907 5.258 -22.640 1.00 95.38 176 VAL A N 1
ATOM 1293 C CA . VAL A 1 176 ? 8.244 5.366 -21.216 1.00 95.38 176 VAL A CA 1
ATOM 1294 C C . VAL A 1 176 ? 6.968 5.684 -20.449 1.00 95.38 176 VAL A C 1
ATOM 1296 O O . VAL A 1 176 ? 6.323 6.703 -20.688 1.00 95.38 176 VAL A O 1
ATOM 1299 N N . LEU A 1 177 ? 6.606 4.807 -19.521 1.00 93.75 177 LEU A N 1
ATOM 1300 C CA . LEU A 1 177 ? 5.489 5.020 -18.613 1.00 93.75 177 LEU A CA 1
ATOM 1301 C C . LEU A 1 177 ? 5.912 5.973 -17.495 1.00 93.75 177 LEU A C 1
ATOM 1303 O O . LEU A 1 177 ? 7.086 6.044 -17.126 1.00 93.75 177 LEU A O 1
ATOM 1307 N N . ARG A 1 178 ? 4.935 6.681 -16.922 1.00 90.75 178 ARG A N 1
ATOM 1308 C CA . ARG A 1 178 ? 5.150 7.557 -15.765 1.00 90.75 178 ARG A CA 1
ATOM 1309 C C . ARG A 1 178 ? 5.894 6.798 -14.659 1.00 90.75 178 ARG A C 1
ATOM 1311 O O . ARG A 1 178 ? 5.441 5.737 -14.230 1.00 90.75 178 ARG A O 1
ATOM 1318 N N . SER A 1 179 ? 6.991 7.374 -14.169 1.00 93.88 179 SER A N 1
ATOM 1319 C CA . SER A 1 179 ? 7.647 6.872 -12.966 1.00 93.88 179 SER A CA 1
ATOM 1320 C C . SER A 1 179 ? 6.773 7.099 -11.737 1.00 93.88 179 SER A C 1
ATOM 1322 O O . SER A 1 179 ? 6.048 8.095 -11.636 1.00 93.88 179 SER A O 1
ATOM 1324 N N . VAL A 1 180 ? 6.866 6.175 -10.792 1.00 94.19 180 VAL A N 1
ATOM 1325 C CA . VAL A 1 180 ? 6.211 6.280 -9.489 1.00 94.19 180 VAL A CA 1
ATOM 1326 C C . VAL A 1 180 ? 7.240 6.109 -8.389 1.00 94.19 180 VAL A C 1
ATOM 1328 O O . VAL A 1 180 ? 8.177 5.322 -8.530 1.00 94.19 180 VAL A O 1
ATOM 1331 N N . GLU A 1 181 ? 7.079 6.835 -7.294 1.00 92.19 181 GLU A N 1
ATOM 1332 C CA . GLU A 1 181 ? 7.972 6.772 -6.146 1.00 92.19 181 GLU A CA 1
ATOM 1333 C C . GLU A 1 181 ? 7.214 6.612 -4.844 1.00 92.19 181 GLU A C 1
ATOM 1335 O O . GLU A 1 181 ? 6.148 7.180 -4.614 1.00 92.19 181 GLU A O 1
ATOM 1340 N N . LEU A 1 182 ? 7.832 5.821 -3.977 1.00 90.06 182 LEU A N 1
ATOM 1341 C CA . LEU A 1 182 ? 7.504 5.731 -2.582 1.00 90.06 182 LEU A CA 1
ATOM 1342 C C . LEU A 1 182 ? 8.699 6.215 -1.762 1.00 90.06 182 LEU A C 1
ATOM 1344 O O . LEU A 1 182 ? 9.574 5.445 -1.344 1.00 90.06 182 LEU A O 1
ATOM 1348 N N . LEU A 1 183 ? 8.710 7.528 -1.543 1.00 86.56 183 LEU A N 1
ATOM 1349 C CA . LEU A 1 183 ? 9.817 8.254 -0.930 1.00 86.56 183 LEU A CA 1
ATOM 1350 C C . LEU A 1 183 ? 10.175 7.709 0.459 1.00 86.56 183 LEU A C 1
ATOM 1352 O O . LEU A 1 183 ? 11.353 7.557 0.782 1.00 86.56 183 LEU A O 1
ATOM 1356 N N . ALA A 1 184 ? 9.169 7.330 1.251 1.00 84.62 184 ALA A N 1
ATOM 1357 C CA . ALA A 1 184 ? 9.346 6.851 2.621 1.00 84.62 184 ALA A CA 1
ATOM 1358 C C . ALA A 1 184 ? 10.249 5.615 2.757 1.00 84.62 184 ALA A C 1
ATOM 1360 O O . ALA A 1 184 ? 10.860 5.412 3.801 1.00 84.62 184 ALA A O 1
ATOM 1361 N N . VAL A 1 185 ? 10.358 4.799 1.705 1.00 87.06 185 VAL A N 1
ATOM 1362 C CA . VAL A 1 185 ? 11.275 3.647 1.662 1.00 87.06 185 VAL A CA 1
ATOM 1363 C C . VAL A 1 185 ? 12.380 3.824 0.619 1.00 87.06 185 VAL A C 1
ATOM 1365 O O . VAL A 1 185 ? 13.120 2.883 0.335 1.00 87.06 185 VAL A O 1
ATOM 1368 N N . SER A 1 186 ? 12.506 5.028 0.044 1.00 90.81 186 SER A N 1
ATOM 1369 C CA . SER A 1 186 ? 13.464 5.356 -1.019 1.00 90.81 186 SER A CA 1
ATOM 1370 C C . SER A 1 186 ? 13.410 4.341 -2.166 1.00 90.81 186 SER A C 1
ATOM 1372 O O . SER A 1 186 ? 14.431 3.783 -2.592 1.00 90.81 186 SER A O 1
ATOM 1374 N N . ARG A 1 187 ? 12.192 4.052 -2.632 1.00 93.38 187 ARG A N 1
ATOM 1375 C CA . ARG A 1 187 ? 11.926 3.132 -3.741 1.00 93.38 187 ARG A CA 1
ATOM 1376 C C . ARG A 1 187 ? 11.178 3.863 -4.831 1.00 93.38 187 ARG A C 1
ATOM 1378 O O . ARG A 1 187 ? 10.314 4.682 -4.551 1.00 93.38 187 ARG A O 1
ATOM 1385 N N . ALA A 1 188 ? 11.478 3.513 -6.066 1.00 94.81 188 ALA A N 1
ATOM 1386 C CA . ALA A 1 188 ? 10.714 3.966 -7.213 1.00 94.81 188 ALA A CA 1
ATOM 1387 C C . ALA A 1 188 ? 10.540 2.831 -8.208 1.00 94.81 188 ALA A C 1
ATOM 1389 O O . ALA A 1 188 ? 11.169 1.780 -8.092 1.00 94.81 188 ALA A O 1
ATOM 1390 N N . ALA A 1 189 ? 9.693 3.049 -9.198 1.00 95.75 189 ALA A N 1
ATOM 1391 C CA . ALA A 1 189 ? 9.618 2.198 -10.360 1.00 95.75 189 ALA A CA 1
ATOM 1392 C C . ALA A 1 189 ? 9.470 3.035 -11.624 1.00 95.75 189 ALA A C 1
ATOM 1394 O O . ALA A 1 189 ? 8.832 4.089 -11.633 1.00 95.75 189 ALA A O 1
ATOM 1395 N N . VAL A 1 190 ? 10.067 2.531 -12.697 1.00 96.38 190 VAL A N 1
ATOM 1396 C CA . VAL A 1 190 ? 9.951 3.086 -14.045 1.00 96.38 190 VAL A CA 1
ATOM 1397 C C . VAL A 1 190 ? 9.427 2.002 -14.964 1.00 96.38 190 VAL A C 1
ATOM 1399 O O . VAL A 1 190 ? 9.880 0.858 -14.897 1.00 96.38 190 VAL A O 1
ATOM 1402 N N . GLY A 1 191 ? 8.440 2.344 -15.781 1.00 96.06 191 GLY A N 1
ATOM 1403 C CA . GLY A 1 191 ? 7.800 1.407 -16.691 1.00 96.06 191 GLY A CA 1
ATOM 1404 C C . GLY A 1 191 ? 8.170 1.701 -18.134 1.00 96.06 191 GLY A C 1
ATOM 1405 O O . GLY A 1 191 ? 8.342 2.853 -18.522 1.00 96.06 191 GLY A O 1
ATOM 1406 N N . PHE A 1 192 ? 8.250 0.655 -18.940 1.00 96.81 192 PHE A N 1
ATOM 1407 C CA . PHE A 1 192 ? 8.436 0.735 -20.382 1.00 96.81 192 PHE A CA 1
ATOM 1408 C C . PHE A 1 192 ? 7.383 -0.138 -21.042 1.00 96.81 192 PHE A C 1
ATOM 1410 O O . PHE A 1 192 ? 7.263 -1.314 -20.697 1.00 96.81 192 PHE A O 1
ATOM 1417 N N . ARG A 1 193 ? 6.637 0.414 -21.995 1.00 96.25 193 ARG A N 1
ATOM 1418 C CA . ARG A 1 193 ? 5.685 -0.334 -22.813 1.00 96.25 193 ARG A CA 1
ATOM 1419 C C . ARG A 1 193 ? 6.265 -0.558 -24.200 1.00 96.25 193 ARG A C 1
ATOM 1421 O O . ARG A 1 193 ? 6.698 0.382 -24.857 1.00 96.25 193 ARG A O 1
ATOM 1428 N N . PHE A 1 194 ? 6.245 -1.811 -24.631 1.00 95.62 194 PHE A N 1
ATOM 1429 C CA . PHE A 1 194 ? 6.720 -2.272 -25.928 1.00 95.62 194 PHE A CA 1
ATOM 1430 C C . PHE A 1 194 ? 5.520 -2.685 -26.773 1.00 95.62 194 PHE A C 1
ATOM 1432 O O . PHE A 1 194 ? 4.818 -3.626 -26.405 1.00 95.62 194 PHE A O 1
ATOM 1439 N N . THR A 1 195 ? 5.280 -2.012 -27.892 1.00 94.81 195 THR A N 1
ATOM 1440 C CA . THR A 1 195 ? 4.178 -2.320 -28.817 1.00 94.81 195 THR A CA 1
ATOM 1441 C C . THR A 1 195 ? 4.708 -2.741 -30.180 1.00 94.81 195 THR A C 1
ATOM 1443 O O . THR A 1 195 ? 5.849 -2.453 -30.544 1.00 94.81 195 THR A O 1
ATOM 1446 N N . THR A 1 196 ? 3.872 -3.437 -30.948 1.00 92.62 196 THR A N 1
ATOM 1447 C CA . THR A 1 196 ? 4.153 -3.809 -32.344 1.00 92.62 196 THR A CA 1
ATOM 1448 C C . THR A 1 196 ? 2.948 -3.457 -33.219 1.00 92.62 196 THR A C 1
ATOM 1450 O O . THR A 1 196 ? 1.852 -3.271 -32.687 1.00 92.62 196 THR A O 1
ATOM 1453 N N . PRO A 1 197 ? 3.075 -3.417 -34.559 1.00 91.38 197 PRO A N 1
ATOM 1454 C CA . PRO A 1 197 ? 1.929 -3.164 -35.437 1.00 91.38 197 PRO A CA 1
ATOM 1455 C C . PRO A 1 197 ? 0.765 -4.154 -35.250 1.00 91.38 197 PRO A C 1
ATOM 1457 O O . PRO A 1 197 ? -0.385 -3.812 -35.515 1.00 91.38 197 PRO A O 1
ATOM 1460 N N . THR A 1 198 ? 1.055 -5.378 -34.797 1.00 90.62 198 THR A N 1
ATOM 1461 C CA . THR A 1 198 ? 0.063 -6.435 -34.540 1.00 90.62 198 THR A CA 1
ATOM 1462 C C . THR A 1 198 ? -0.402 -6.512 -33.086 1.00 90.62 198 THR A C 1
ATOM 1464 O O . THR A 1 198 ? -1.366 -7.217 -32.802 1.00 90.62 198 THR A O 1
ATOM 1467 N N . ASP A 1 199 ? 0.265 -5.808 -32.169 1.00 88.94 199 ASP A N 1
ATOM 1468 C CA . ASP A 1 199 ? -0.075 -5.755 -30.747 1.00 88.94 199 ASP A CA 1
ATOM 1469 C C . ASP A 1 199 ? 0.009 -4.311 -30.238 1.00 88.94 199 ASP A C 1
ATOM 1471 O O . ASP A 1 199 ? 1.058 -3.832 -29.794 1.00 88.94 199 ASP A O 1
ATOM 1475 N N . ALA A 1 200 ? -1.130 -3.624 -30.329 1.00 87.38 200 ALA A N 1
ATOM 1476 C CA . ALA A 1 200 ? -1.284 -2.239 -29.899 1.00 87.38 200 ALA A CA 1
ATOM 1477 C C . ALA A 1 200 ? -1.417 -2.084 -28.373 1.00 87.38 200 ALA A C 1
ATOM 1479 O O . ALA A 1 200 ? -1.231 -0.979 -27.870 1.00 87.38 200 ALA A O 1
ATOM 1480 N N . LEU A 1 201 ? -1.743 -3.158 -27.639 1.00 90.62 201 LEU A N 1
ATOM 1481 C CA . LEU A 1 201 ? -1.759 -3.138 -26.170 1.00 90.62 201 LEU A CA 1
ATOM 1482 C C . LEU A 1 201 ? -0.329 -3.218 -25.633 1.00 90.62 201 LEU A C 1
ATOM 1484 O O . LEU A 1 201 ? 0.036 -2.500 -24.702 1.00 90.62 201 LEU A O 1
ATOM 1488 N N . GLY A 1 202 ? 0.479 -4.059 -26.275 1.00 91.06 202 GLY A N 1
ATOM 1489 C CA . GLY A 1 202 ? 1.885 -4.221 -25.981 1.00 91.06 202 GLY A CA 1
ATOM 1490 C C . GLY A 1 202 ? 2.163 -4.948 -24.672 1.00 91.06 202 GLY A C 1
ATOM 1491 O O . GLY A 1 202 ? 1.291 -5.485 -23.984 1.00 91.06 202 GLY A O 1
ATOM 1492 N N . HIS A 1 203 ? 3.441 -4.955 -24.320 1.00 93.56 203 HIS A N 1
ATOM 1493 C CA . HIS A 1 203 ? 3.953 -5.560 -23.105 1.00 93.56 203 HIS A CA 1
ATOM 1494 C C . HIS A 1 203 ? 4.682 -4.535 -22.262 1.00 93.56 203 HIS A C 1
ATOM 1496 O O . HIS A 1 203 ? 5.522 -3.795 -22.766 1.00 93.56 203 HIS A O 1
ATOM 1502 N N . GLU A 1 204 ? 4.414 -4.548 -20.965 1.00 95.06 204 GLU A N 1
ATOM 1503 C CA . GLU A 1 204 ? 5.111 -3.690 -20.023 1.00 95.06 204 GLU A CA 1
ATOM 1504 C C . GLU A 1 204 ? 6.297 -4.418 -19.392 1.00 95.06 204 GLU A C 1
ATOM 1506 O O . GLU A 1 204 ? 6.288 -5.637 -19.184 1.00 95.06 204 GLU A O 1
ATOM 1511 N N . VAL A 1 205 ? 7.335 -3.647 -19.099 1.00 96.31 205 VAL A N 1
ATOM 1512 C CA . VAL A 1 205 ? 8.433 -4.026 -18.221 1.00 96.31 205 VAL A CA 1
ATOM 1513 C C . VAL A 1 205 ? 8.623 -2.886 -17.242 1.00 96.31 205 VAL A C 1
ATOM 1515 O O . VAL A 1 205 ? 8.897 -1.756 -17.633 1.00 96.31 205 VAL A O 1
ATOM 1518 N N . TRP A 1 206 ? 8.493 -3.198 -15.965 1.00 96.69 206 TRP A N 1
ATOM 1519 C CA . TRP A 1 206 ? 8.728 -2.279 -14.870 1.00 96.69 206 TRP A CA 1
ATOM 1520 C C . TRP A 1 206 ? 10.047 -2.632 -14.195 1.00 96.69 206 TRP A C 1
ATOM 1522 O O . TRP A 1 206 ? 10.282 -3.791 -13.842 1.00 96.69 206 TRP A O 1
ATOM 1532 N N . LEU A 1 207 ? 10.906 -1.634 -14.022 1.00 96.69 207 LEU A N 1
ATOM 1533 C CA . LEU A 1 207 ? 12.143 -1.728 -13.258 1.00 96.69 207 LEU A CA 1
ATOM 1534 C C . LEU A 1 207 ? 11.917 -1.069 -11.903 1.00 96.69 207 LEU A C 1
ATOM 1536 O O . LEU A 1 207 ? 11.565 0.108 -11.841 1.00 96.69 207 LEU A O 1
ATOM 1540 N N . VAL A 1 208 ? 12.130 -1.820 -10.827 1.00 96.12 208 VAL A N 1
ATOM 1541 C CA . VAL A 1 208 ? 12.077 -1.307 -9.456 1.00 96.12 208 VAL A CA 1
ATOM 1542 C C . VAL A 1 208 ? 13.461 -0.813 -9.075 1.00 96.12 208 VAL A C 1
ATOM 1544 O O . VAL A 1 208 ? 14.458 -1.519 -9.251 1.00 96.12 208 VAL A O 1
ATOM 1547 N N . LEU A 1 209 ? 13.513 0.400 -8.542 1.00 95.25 209 LEU A N 1
ATOM 1548 C CA . LEU A 1 209 ? 14.726 1.144 -8.258 1.00 95.25 209 LEU A CA 1
ATOM 1549 C C . LEU A 1 209 ? 14.903 1.342 -6.752 1.00 95.25 209 LEU A C 1
ATOM 1551 O O . LEU A 1 209 ? 13.954 1.683 -6.043 1.00 95.25 209 LEU A O 1
ATOM 1555 N N . SER A 1 210 ? 16.138 1.199 -6.274 1.00 93.44 210 SER A N 1
ATOM 1556 C CA . SER A 1 210 ? 16.566 1.776 -5.001 1.00 93.44 210 SER A CA 1
ATOM 1557 C C . SER A 1 210 ? 17.096 3.186 -5.234 1.00 93.44 210 SER A C 1
ATOM 1559 O O . SER A 1 210 ? 17.972 3.399 -6.076 1.00 93.44 210 SER A O 1
ATOM 1561 N N . LEU A 1 211 ? 16.598 4.139 -4.448 1.00 91.44 211 LEU A N 1
ATOM 1562 C CA . LEU A 1 211 ? 17.008 5.546 -4.475 1.00 91.44 211 LEU A CA 1
ATOM 1563 C C . LEU A 1 211 ? 18.050 5.889 -3.399 1.00 91.44 211 LEU A C 1
ATOM 1565 O O . LEU A 1 211 ? 18.373 7.064 -3.211 1.00 91.44 211 LEU A O 1
ATOM 1569 N N . SER A 1 212 ? 18.585 4.867 -2.718 1.00 87.19 212 SER A N 1
ATOM 1570 C CA . SER A 1 212 ? 19.561 4.976 -1.622 1.00 87.19 212 SER A CA 1
ATOM 1571 C C . SER A 1 212 ? 20.919 5.561 -2.030 1.00 87.19 212 SER A C 1
ATOM 1573 O O . SER A 1 212 ? 21.691 5.988 -1.179 1.00 87.19 212 SER A O 1
ATOM 1575 N N . SER A 1 213 ? 21.236 5.554 -3.322 1.00 85.12 213 SER A N 1
ATOM 1576 C CA . SER A 1 213 ? 22.433 6.155 -3.920 1.00 85.12 213 SER A CA 1
ATOM 1577 C C . SER A 1 213 ? 22.041 7.323 -4.816 1.00 85.12 213 SER A C 1
ATOM 1579 O O . SER A 1 213 ? 20.895 7.403 -5.246 1.00 85.12 213 SER A O 1
ATOM 1581 N N . THR A 1 214 ? 22.979 8.216 -5.146 1.00 84.00 214 THR A N 1
ATOM 1582 C CA . THR A 1 214 ? 22.754 9.339 -6.079 1.00 84.00 214 THR A CA 1
ATOM 1583 C C . THR A 1 214 ? 22.236 8.869 -7.436 1.00 84.00 214 THR A C 1
ATOM 1585 O O . THR A 1 214 ? 21.261 9.425 -7.943 1.00 84.00 214 THR A O 1
ATOM 1588 N N . VAL A 1 215 ? 22.832 7.808 -7.983 1.00 85.62 215 VAL A N 1
ATOM 1589 C CA . VAL A 1 215 ? 22.333 7.118 -9.179 1.00 85.6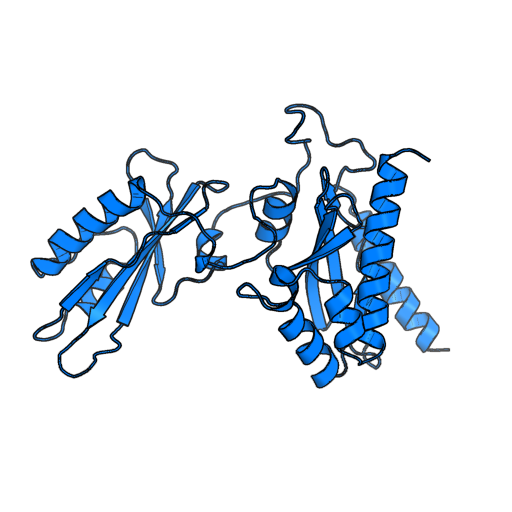2 215 VAL A CA 1
ATOM 1590 C C . VAL A 1 215 ? 21.371 6.008 -8.743 1.00 85.62 215 VAL A C 1
ATOM 1592 O O . VAL A 1 215 ? 21.781 5.176 -7.926 1.00 85.62 215 VAL A O 1
ATOM 1595 N N . PRO A 1 216 ? 20.122 5.970 -9.247 1.00 92.12 216 PRO A N 1
ATOM 1596 C CA . PRO A 1 216 ? 19.202 4.871 -8.972 1.00 92.12 216 PRO A CA 1
ATOM 1597 C C . PRO A 1 216 ? 19.790 3.524 -9.398 1.00 92.12 216 PRO A C 1
ATOM 1599 O O . PRO A 1 216 ? 20.414 3.417 -10.454 1.00 92.12 216 PRO A O 1
ATOM 1602 N N . THR A 1 217 ? 19.583 2.486 -8.591 1.00 92.88 217 THR A N 1
ATOM 1603 C CA . THR A 1 217 ? 20.014 1.119 -8.923 1.00 92.88 217 THR A CA 1
ATOM 1604 C C . THR A 1 217 ? 18.808 0.216 -9.106 1.00 92.88 217 THR A C 1
ATOM 1606 O O . THR A 1 217 ? 17.867 0.269 -8.318 1.00 92.88 217 THR A O 1
ATOM 1609 N N . VAL A 1 218 ? 18.820 -0.621 -10.145 1.00 95.12 218 VAL A N 1
ATOM 1610 C CA . VAL A 1 218 ? 17.740 -1.588 -10.373 1.00 95.12 218 VAL A CA 1
ATOM 1611 C C . VAL A 1 218 ? 17.878 -2.727 -9.369 1.00 95.12 218 VAL A C 1
ATOM 1613 O O . VAL A 1 218 ? 18.925 -3.370 -9.305 1.00 95.12 218 VAL A O 1
ATOM 1616 N N . VAL A 1 219 ? 16.820 -2.978 -8.601 1.00 94.25 219 VAL A N 1
ATOM 1617 C CA . VAL A 1 219 ? 16.766 -4.032 -7.572 1.00 94.25 219 VAL A CA 1
ATOM 1618 C C . VAL A 1 219 ? 15.771 -5.141 -7.903 1.00 94.25 219 VAL A C 1
ATOM 1620 O O . VAL A 1 219 ? 15.861 -6.225 -7.338 1.00 94.25 219 VAL A O 1
ATOM 1623 N N . ALA A 1 220 ? 14.840 -4.893 -8.827 1.00 94.38 220 ALA A N 1
ATOM 1624 C CA . ALA A 1 220 ? 13.962 -5.914 -9.385 1.00 94.38 220 ALA A CA 1
ATOM 1625 C C . ALA A 1 220 ? 13.432 -5.488 -10.761 1.00 94.38 220 ALA A C 1
ATOM 1627 O O . ALA A 1 220 ? 13.469 -4.311 -11.121 1.00 94.38 220 ALA A O 1
ATOM 1628 N N . ALA A 1 221 ? 12.905 -6.450 -11.517 1.00 94.88 221 ALA A N 1
ATOM 1629 C CA . ALA A 1 221 ? 12.211 -6.203 -12.774 1.00 94.88 221 ALA A CA 1
ATOM 1630 C C . ALA A 1 221 ? 11.021 -7.158 -12.928 1.00 94.88 221 ALA A C 1
ATOM 1632 O O . ALA A 1 221 ? 11.096 -8.319 -12.528 1.00 94.88 221 ALA A O 1
ATOM 1633 N N . THR A 1 222 ? 9.920 -6.673 -13.495 1.00 94.56 222 THR A N 1
ATOM 1634 C CA . THR A 1 222 ? 8.633 -7.388 -13.527 1.00 94.56 222 THR A CA 1
ATOM 1635 C C . THR A 1 222 ? 7.783 -6.945 -14.726 1.00 94.56 222 THR A C 1
ATOM 1637 O O . THR A 1 222 ? 7.898 -5.802 -15.162 1.00 94.56 222 THR A O 1
ATOM 1640 N N . PRO A 1 223 ? 6.911 -7.803 -15.283 1.00 92.69 223 PRO A N 1
ATOM 1641 C CA . PRO A 1 223 ? 5.955 -7.393 -16.311 1.00 92.69 223 PRO A CA 1
ATOM 1642 C C . PRO A 1 223 ? 4.765 -6.574 -15.775 1.00 92.69 223 PRO A C 1
ATOM 1644 O O . PRO A 1 223 ? 4.015 -6.016 -16.566 1.00 92.69 223 PRO A O 1
ATOM 1647 N N . PHE A 1 224 ? 4.562 -6.523 -14.456 1.00 88.25 224 PHE A N 1
ATOM 1648 C CA . PHE A 1 224 ? 3.464 -5.795 -13.813 1.00 88.25 224 PHE A CA 1
ATOM 1649 C C . PHE A 1 224 ? 3.945 -5.159 -12.511 1.00 88.25 224 PHE A C 1
ATOM 1651 O O . PHE A 1 224 ? 4.565 -5.843 -11.691 1.00 88.25 224 PHE A O 1
ATOM 1658 N N . LEU A 1 225 ? 3.640 -3.878 -12.305 1.00 87.69 225 LEU A N 1
ATOM 1659 C CA . LEU A 1 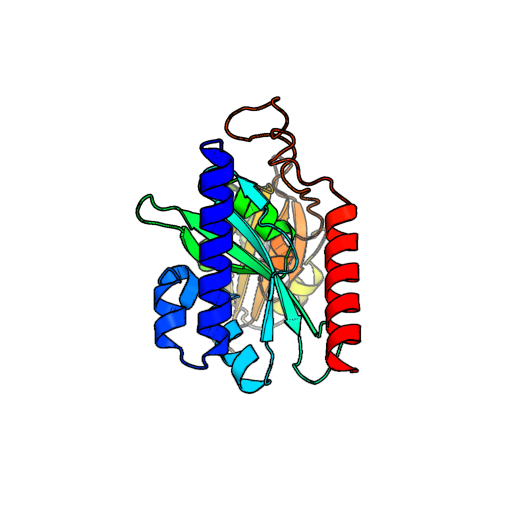225 ? 3.950 -3.188 -11.060 1.00 87.69 225 LEU A CA 1
ATOM 1660 C C . LEU A 1 225 ? 2.781 -3.293 -10.076 1.00 87.69 225 LEU A C 1
ATOM 1662 O O . LEU A 1 225 ? 1.760 -2.636 -10.246 1.00 87.69 225 LEU A O 1
ATOM 1666 N N . GLY A 1 226 ? 2.974 -4.095 -9.030 1.00 86.12 226 GLY A N 1
ATOM 1667 C CA . GLY A 1 226 ? 2.173 -4.044 -7.807 1.00 86.12 226 GLY A CA 1
ATOM 1668 C C . GLY A 1 226 ? 2.929 -3.321 -6.695 1.00 86.12 226 GLY A C 1
ATOM 1669 O O . GLY A 1 226 ? 4.164 -3.243 -6.728 1.00 86.12 226 GLY A O 1
ATOM 1670 N N . LEU A 1 227 ? 2.198 -2.824 -5.696 1.00 83.19 227 LEU A N 1
ATOM 1671 C CA . LEU A 1 227 ? 2.796 -2.166 -4.535 1.00 83.19 227 LEU A CA 1
ATOM 1672 C C . LEU A 1 227 ? 3.809 -3.066 -3.821 1.00 83.19 227 LEU A C 1
ATOM 1674 O O . LEU A 1 227 ? 4.885 -2.589 -3.485 1.00 83.19 227 LEU A O 1
ATOM 1678 N N . GLU A 1 228 ? 3.536 -4.366 -3.676 1.00 86.00 228 GLU A N 1
ATOM 1679 C CA . GLU A 1 228 ? 4.398 -5.357 -3.011 1.00 86.00 228 GLU A CA 1
ATOM 1680 C C . GLU A 1 228 ? 5.855 -5.302 -3.488 1.00 86.00 228 GLU A C 1
ATOM 1682 O O . GLU A 1 228 ? 6.796 -5.454 -2.703 1.00 86.00 228 GLU A O 1
ATOM 1687 N N . LEU A 1 229 ? 6.053 -5.071 -4.786 1.00 87.38 229 LEU A N 1
ATOM 1688 C CA . LEU A 1 229 ? 7.379 -5.047 -5.390 1.00 87.38 229 LEU A CA 1
ATOM 1689 C C . LEU A 1 229 ? 8.194 -3.837 -4.932 1.00 87.38 229 LEU A C 1
ATOM 1691 O O . LEU A 1 229 ? 9.406 -3.961 -4.759 1.00 87.38 229 LEU A O 1
ATOM 1695 N N . LEU A 1 230 ? 7.543 -2.705 -4.645 1.00 88.69 230 LEU A N 1
ATOM 1696 C CA . LEU A 1 230 ? 8.201 -1.525 -4.080 1.00 88.69 230 LEU A CA 1
ATOM 1697 C C . LEU A 1 230 ? 8.686 -1.761 -2.642 1.00 88.69 230 LEU A C 1
ATOM 1699 O O . LEU A 1 230 ? 9.594 -1.071 -2.196 1.00 88.69 230 LEU A O 1
ATOM 1703 N N . PHE A 1 231 ? 8.158 -2.761 -1.933 1.00 87.19 231 PHE A N 1
ATOM 1704 C CA . PHE A 1 231 ? 8.566 -3.095 -0.559 1.00 87.19 231 PHE A CA 1
ATOM 1705 C C . PHE A 1 231 ? 9.532 -4.269 -0.470 1.00 87.19 231 PHE A C 1
ATOM 1707 O O . PHE A 1 231 ? 9.967 -4.630 0.624 1.00 87.19 231 PHE A O 1
ATOM 1714 N N . THR A 1 232 ? 9.882 -4.886 -1.598 1.00 81.94 232 THR A N 1
ATOM 1715 C CA . THR A 1 232 ? 10.771 -6.049 -1.589 1.00 81.94 232 THR A CA 1
ATOM 1716 C C . THR A 1 232 ? 12.140 -5.662 -1.019 1.00 81.94 232 THR A C 1
ATOM 1718 O O . THR A 1 232 ? 12.776 -4.699 -1.460 1.00 81.94 232 THR A O 1
ATOM 1721 N N . GLY A 1 233 ? 12.579 -6.403 0.003 1.00 76.38 233 GLY A N 1
ATOM 1722 C CA . GLY A 1 233 ? 13.824 -6.131 0.726 1.00 76.38 233 GLY A CA 1
ATOM 1723 C C . GLY A 1 233 ? 13.797 -4.862 1.585 1.00 76.38 233 GLY A C 1
ATOM 1724 O O . GLY A 1 233 ? 14.861 -4.347 1.922 1.00 76.38 233 GLY A O 1
ATOM 1725 N N . VAL A 1 234 ? 12.612 -4.324 1.898 1.00 81.06 234 VAL A N 1
ATOM 1726 C CA . VAL A 1 234 ? 12.446 -3.226 2.855 1.00 81.06 234 VAL A CA 1
ATOM 1727 C C . VAL A 1 234 ? 11.973 -3.795 4.192 1.00 81.06 234 VAL A C 1
ATOM 1729 O O . VAL A 1 234 ? 10.813 -4.184 4.344 1.00 81.06 234 VAL A O 1
ATOM 1732 N N . ASP A 1 235 ? 12.865 -3.789 5.179 1.00 79.44 235 ASP A N 1
ATOM 1733 C CA . ASP A 1 235 ? 12.535 -4.168 6.550 1.00 79.44 235 ASP A CA 1
ATOM 1734 C C . ASP A 1 235 ? 11.984 -2.960 7.312 1.00 79.44 235 ASP A C 1
ATOM 1736 O O . ASP A 1 235 ? 12.726 -2.178 7.907 1.00 79.44 235 ASP A O 1
ATOM 1740 N N . VAL A 1 236 ? 10.657 -2.813 7.305 1.00 74.88 236 VAL A N 1
ATOM 1741 C CA . VAL A 1 236 ? 9.967 -1.828 8.145 1.00 74.88 236 VAL A CA 1
ATOM 1742 C C . VAL A 1 236 ? 9.458 -2.521 9.399 1.00 74.88 236 VAL A C 1
ATOM 1744 O O . VAL A 1 236 ? 8.550 -3.355 9.355 1.00 74.88 236 VAL A O 1
ATOM 1747 N N . LYS A 1 237 ? 10.061 -2.179 10.538 1.00 73.38 237 LYS A N 1
ATOM 1748 C CA . LYS A 1 237 ? 9.519 -2.547 11.846 1.00 73.38 237 LYS A CA 1
ATOM 1749 C C . LYS A 1 237 ? 8.332 -1.650 12.169 1.00 73.38 237 LYS A C 1
ATOM 1751 O O . LYS A 1 237 ? 8.214 -0.551 11.633 1.00 73.38 237 LYS A O 1
ATOM 1756 N N . TRP A 1 238 ? 7.470 -2.115 13.068 1.00 74.75 238 TRP A N 1
ATOM 1757 C CA . TRP A 1 238 ? 6.481 -1.219 13.651 1.00 74.75 238 TRP A CA 1
ATOM 1758 C C . TRP A 1 238 ? 7.181 -0.001 14.270 1.00 74.75 238 TRP A C 1
ATOM 1760 O O . TRP A 1 238 ? 8.314 -0.138 14.745 1.00 74.75 238 TRP A O 1
ATOM 1770 N N . PRO A 1 239 ? 6.532 1.173 14.257 1.00 64.94 239 PRO A N 1
ATOM 1771 C CA . PRO A 1 239 ? 7.026 2.327 14.988 1.00 64.94 239 PRO A CA 1
ATOM 1772 C C . PRO A 1 239 ? 7.323 1.912 16.436 1.00 64.94 239 PRO A C 1
ATOM 1774 O O . PRO A 1 239 ? 6.455 1.344 17.088 1.00 64.94 239 PRO A O 1
ATOM 1777 N N . HIS A 1 240 ? 8.537 2.167 16.926 1.00 61.50 240 HIS A N 1
ATOM 1778 C CA . HIS A 1 240 ? 8.873 2.095 18.359 1.00 61.50 240 HIS A CA 1
ATOM 1779 C C . HIS A 1 240 ? 9.143 3.489 18.943 1.00 61.50 240 HIS A C 1
ATOM 1781 O O . HIS A 1 240 ? 9.226 3.656 20.157 1.00 61.50 240 HIS A O 1
ATOM 1787 N N . GLU A 1 241 ? 9.264 4.494 18.073 1.00 57.47 241 GLU A N 1
ATOM 1788 C CA . GLU A 1 241 ? 9.479 5.898 18.409 1.00 57.47 241 GLU A CA 1
ATOM 1789 C C . GLU A 1 241 ? 8.415 6.758 17.725 1.00 57.47 241 GLU A C 1
ATOM 1791 O O . GLU A 1 241 ? 7.928 6.419 16.640 1.00 57.47 241 GLU A O 1
ATOM 1796 N N . ASP A 1 242 ? 8.037 7.845 18.390 1.00 58.62 242 ASP A N 1
ATOM 1797 C CA . ASP A 1 242 ? 7.067 8.806 17.882 1.00 58.62 242 ASP A CA 1
ATOM 1798 C C . ASP A 1 242 ? 7.726 9.660 16.775 1.00 58.62 242 ASP A C 1
ATOM 1800 O O . ASP A 1 242 ? 8.689 10.378 17.056 1.00 58.62 242 ASP A O 1
ATOM 1804 N N . PRO A 1 243 ? 7.254 9.613 15.516 1.00 56.12 243 PRO A N 1
ATOM 1805 C CA . PRO A 1 243 ? 7.838 10.385 14.426 1.00 56.12 243 PRO A CA 1
ATOM 1806 C C . PRO A 1 243 ? 7.576 11.889 14.573 1.00 56.12 243 PRO A C 1
ATOM 1808 O O . PRO A 1 243 ? 8.366 12.683 14.063 1.00 56.12 243 PRO A O 1
ATOM 1811 N N . ASP A 1 244 ? 6.541 12.289 15.320 1.00 59.66 244 ASP A N 1
ATOM 1812 C CA . ASP A 1 244 ? 6.292 13.691 15.663 1.00 59.66 244 ASP A CA 1
ATOM 1813 C C . ASP A 1 244 ? 7.228 14.168 16.793 1.00 59.66 244 ASP A C 1
ATOM 1815 O O . ASP A 1 244 ? 7.376 15.371 17.028 1.00 59.66 244 ASP A O 1
ATOM 1819 N N . ARG A 1 245 ? 7.888 13.236 17.502 1.00 57.53 245 ARG A N 1
ATOM 1820 C CA . ARG A 1 245 ? 8.855 13.504 18.583 1.00 57.53 245 ARG A CA 1
ATOM 1821 C C . ARG A 1 245 ? 10.079 12.572 18.494 1.00 57.53 245 ARG A C 1
ATOM 1823 O O . ARG A 1 245 ? 10.233 11.687 19.340 1.00 57.53 245 ARG A O 1
ATOM 1830 N N . PRO A 1 246 ? 10.985 12.790 17.522 1.00 52.62 246 PRO A N 1
ATOM 1831 C CA . PRO A 1 246 ? 12.151 11.931 17.307 1.00 52.62 246 PRO A CA 1
ATOM 1832 C C . PRO A 1 246 ? 12.986 11.713 18.580 1.00 52.62 246 PRO A C 1
ATOM 1834 O O . PRO A 1 246 ? 13.305 12.672 19.288 1.00 52.62 246 PRO A O 1
ATOM 1837 N N . GLY A 1 247 ? 13.360 10.460 18.865 1.00 48.31 247 GLY A N 1
ATOM 1838 C CA . GLY A 1 247 ? 14.130 10.081 20.057 1.00 48.31 247 GLY A CA 1
ATOM 1839 C C . GLY A 1 247 ? 13.301 9.879 21.330 1.00 48.31 247 GLY A C 1
ATOM 1840 O O . GLY A 1 247 ? 13.858 9.526 22.371 1.00 48.31 247 GLY A O 1
ATOM 1841 N N . MET A 1 248 ? 11.981 10.069 21.267 1.00 52.28 248 MET A N 1
ATOM 1842 C CA . MET A 1 248 ? 11.069 9.634 22.318 1.00 52.28 248 MET A CA 1
ATOM 1843 C C . MET A 1 248 ? 10.521 8.259 21.954 1.00 52.28 248 MET A C 1
ATOM 1845 O O . MET A 1 248 ? 9.866 8.095 20.921 1.00 52.28 248 MET A O 1
ATOM 1849 N N . ALA A 1 249 ? 10.764 7.281 22.831 1.00 54.66 249 ALA A N 1
ATOM 1850 C CA . ALA A 1 249 ? 10.062 6.011 22.762 1.00 54.66 249 ALA A CA 1
ATOM 1851 C C . ALA A 1 249 ? 8.561 6.288 22.730 1.00 54.66 249 ALA A C 1
ATOM 1853 O O . ALA A 1 249 ? 8.058 7.164 23.450 1.00 54.66 249 ALA A O 1
ATOM 1854 N N . ILE A 1 250 ? 7.859 5.526 21.902 1.00 54.84 250 ILE A N 1
ATOM 1855 C CA . ILE A 1 250 ? 6.415 5.478 21.988 1.00 54.84 250 ILE A CA 1
ATOM 1856 C C . ILE A 1 250 ? 6.090 5.089 23.437 1.00 54.84 250 ILE A C 1
ATOM 1858 O O . ILE A 1 250 ? 6.679 4.137 23.957 1.00 54.84 250 ILE A O 1
ATOM 1862 N N . PRO A 1 251 ? 5.255 5.863 24.148 1.00 46.00 251 PRO A N 1
ATOM 1863 C CA . PRO A 1 251 ? 4.924 5.566 25.533 1.00 46.00 251 PRO A CA 1
ATOM 1864 C C . PRO A 1 251 ? 4.508 4.098 25.686 1.00 46.00 251 PRO A C 1
ATOM 1866 O O . PRO A 1 251 ? 3.862 3.570 24.797 1.00 46.00 251 PRO A O 1
ATOM 1869 N N . GLY A 1 252 ? 4.814 3.432 26.803 1.00 42.38 252 GLY A N 1
ATOM 1870 C CA . GLY A 1 252 ? 4.571 1.982 26.963 1.00 42.38 252 GLY A CA 1
ATOM 1871 C C . GLY A 1 252 ? 3.117 1.497 26.787 1.00 42.38 252 GLY A C 1
ATOM 1872 O O . GLY A 1 252 ? 2.885 0.298 26.757 1.00 42.38 252 GLY A O 1
ATOM 1873 N N . TYR A 1 253 ? 2.146 2.409 26.679 1.00 48.28 253 TYR A N 1
ATOM 1874 C CA . TYR A 1 253 ? 0.743 2.140 26.328 1.00 48.28 253 TYR A CA 1
ATOM 1875 C C . TYR A 1 253 ? 0.436 2.275 24.817 1.00 48.28 253 TYR A C 1
ATOM 1877 O O . TYR A 1 253 ? -0.672 1.986 24.384 1.00 48.28 253 TYR A O 1
ATOM 1885 N N . GLU A 1 254 ? 1.398 2.743 24.025 1.00 45.06 254 GLU A N 1
ATOM 1886 C CA . GLU A 1 254 ? 1.429 2.771 22.559 1.00 45.06 254 GLU A CA 1
ATOM 1887 C C . GLU A 1 254 ? 2.588 1.863 22.016 1.00 45.06 254 GLU A C 1
ATOM 1889 O O . GLU A 1 254 ? 2.655 1.621 20.811 1.00 45.06 254 GLU A O 1
ATOM 1894 N N . ASP A 1 255 ? 3.495 1.340 22.872 1.00 41.41 255 ASP A N 1
ATOM 1895 C CA . ASP A 1 255 ? 4.659 0.494 22.504 1.00 41.41 255 ASP A CA 1
ATOM 1896 C C . ASP A 1 255 ? 4.240 -0.936 22.066 1.00 41.41 255 ASP A C 1
ATOM 1898 O O . ASP A 1 255 ? 3.641 -1.680 22.847 1.00 41.41 255 ASP A O 1
ATOM 1902 N N . PRO A 1 256 ? 4.577 -1.363 20.832 1.00 48.38 256 PRO A N 1
ATOM 1903 C CA . PRO A 1 256 ? 4.051 -2.566 20.178 1.00 48.38 256 PRO A CA 1
ATOM 1904 C C . PRO A 1 256 ? 4.837 -3.870 20.435 1.00 48.38 256 PRO A C 1
ATOM 1906 O O . PRO A 1 256 ? 4.747 -4.808 19.637 1.00 48.38 256 PRO A O 1
ATOM 1909 N N . SER A 1 257 ? 5.639 -3.970 21.495 1.00 42.19 257 SER A N 1
ATOM 1910 C CA . SER A 1 257 ? 6.522 -5.127 21.724 1.00 42.19 257 SER A CA 1
ATOM 1911 C C . SER A 1 257 ? 5.953 -6.229 22.632 1.00 42.19 257 SER A C 1
ATOM 1913 O O . SER A 1 257 ? 6.726 -6.918 23.295 1.00 42.19 257 SER A O 1
ATOM 1915 N N . ASP A 1 258 ? 4.635 -6.466 22.633 1.00 43.09 258 ASP A N 1
ATOM 1916 C CA . ASP A 1 258 ? 4.037 -7.500 23.487 1.00 43.09 258 ASP A CA 1
ATOM 1917 C C . ASP A 1 258 ? 3.872 -8.878 22.791 1.00 43.09 258 ASP A C 1
ATOM 1919 O O . ASP A 1 258 ? 2.895 -9.111 22.069 1.00 43.09 258 ASP A O 1
ATOM 1923 N N . PRO A 1 259 ? 4.768 -9.863 23.027 1.00 42.28 259 PRO A N 1
ATOM 1924 C CA . PRO A 1 259 ? 4.525 -11.266 22.684 1.00 42.28 259 PRO A CA 1
ATOM 1925 C C . PRO A 1 259 ? 3.287 -11.856 23.387 1.00 42.28 259 PRO A C 1
ATOM 1927 O O . PRO A 1 259 ? 2.805 -12.916 22.972 1.00 42.28 259 PRO A O 1
ATOM 1930 N N . ALA A 1 260 ? 2.725 -11.189 24.402 1.00 39.91 260 ALA A N 1
ATOM 1931 C CA . ALA A 1 260 ? 1.441 -11.561 24.974 1.00 39.91 260 ALA A CA 1
ATOM 1932 C C . ALA A 1 260 ? 0.250 -11.210 24.068 1.00 39.91 260 ALA A C 1
ATOM 1934 O O . ALA A 1 260 ? -0.758 -11.894 24.170 1.00 39.91 260 ALA A O 1
ATOM 1935 N N . GLY A 1 261 ? 0.370 -10.304 23.088 1.00 38.03 261 GLY A N 1
ATOM 1936 C CA . GLY A 1 261 ? -0.666 -10.087 22.065 1.00 38.03 261 GLY A CA 1
ATOM 1937 C C . GLY A 1 261 ? -0.862 -11.306 21.150 1.00 38.03 261 GLY A C 1
ATOM 1938 O O . GLY A 1 261 ? -1.984 -11.752 20.916 1.00 38.03 261 GLY A O 1
ATOM 1939 N N . ALA A 1 262 ? 0.237 -11.938 20.719 1.00 38.84 262 ALA A N 1
ATOM 1940 C CA . ALA A 1 262 ? 0.192 -13.205 19.979 1.00 38.84 262 ALA A CA 1
ATOM 1941 C C . ALA A 1 262 ? -0.336 -14.362 20.845 1.00 38.84 262 ALA A C 1
ATOM 1943 O O . ALA A 1 262 ? -1.049 -15.241 20.358 1.00 38.84 262 ALA A O 1
ATOM 1944 N N . ARG A 1 263 ? -0.018 -14.351 22.145 1.00 39.12 263 ARG A N 1
ATOM 1945 C CA . ARG A 1 263 ? -0.540 -15.308 23.125 1.00 39.12 263 ARG A CA 1
ATOM 1946 C C . ARG A 1 263 ? -2.032 -15.101 23.399 1.00 39.12 263 ARG A C 1
ATOM 1948 O O . ARG A 1 263 ? -2.742 -16.091 23.463 1.00 39.12 263 ARG A O 1
ATOM 1955 N N . LEU A 1 264 ? -2.511 -13.864 23.511 1.00 41.47 264 LEU A N 1
ATOM 1956 C CA . LEU A 1 264 ? -3.918 -13.504 23.709 1.00 41.47 264 LEU A CA 1
ATOM 1957 C C . LEU A 1 264 ? -4.757 -13.859 22.483 1.00 41.47 264 LEU A C 1
ATOM 1959 O O . LEU A 1 264 ? -5.844 -14.404 22.643 1.00 41.47 264 LEU A O 1
ATOM 1963 N N . ALA A 1 265 ? -4.232 -13.655 21.272 1.00 41.94 265 ALA A N 1
ATOM 1964 C CA . ALA A 1 265 ? -4.858 -14.140 20.044 1.00 41.94 265 ALA A CA 1
ATOM 1965 C C . ALA A 1 265 ? -4.972 -15.677 20.043 1.00 41.94 265 ALA A C 1
ATOM 1967 O O . ALA A 1 265 ? -6.026 -16.230 19.727 1.00 41.94 265 ALA A O 1
ATOM 1968 N N . LEU A 1 266 ? -3.917 -16.385 20.468 1.00 44.00 266 LEU A N 1
ATOM 1969 C CA . LEU A 1 266 ? -3.933 -17.845 20.595 1.00 44.00 266 LEU A CA 1
ATOM 1970 C C . LEU A 1 266 ? -4.900 -18.322 21.696 1.00 44.00 266 LEU A C 1
ATOM 1972 O O . LEU A 1 266 ? -5.647 -19.273 21.492 1.00 44.00 266 LEU A O 1
ATOM 1976 N N . GLU A 1 267 ? -4.910 -17.662 22.855 1.00 47.75 267 GLU A N 1
ATOM 1977 C CA . GLU A 1 267 ? -5.772 -17.966 24.002 1.00 47.75 267 GLU A CA 1
ATOM 1978 C C . GLU A 1 267 ? -7.244 -17.632 23.715 1.00 47.75 267 GLU A C 1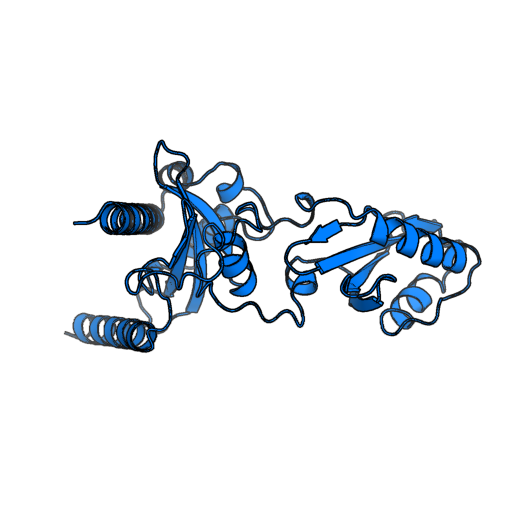
ATOM 1980 O O . GLU A 1 267 ? -8.125 -18.386 24.124 1.00 47.75 267 GLU A O 1
ATOM 1985 N N . GLY A 1 268 ? -7.526 -16.560 22.972 1.00 48.25 268 GLY A N 1
ATOM 1986 C CA . GLY A 1 268 ? -8.858 -16.183 22.498 1.00 48.25 268 GLY A CA 1
ATOM 1987 C C . GLY A 1 268 ? -9.413 -17.190 21.494 1.00 48.25 268 GLY A C 1
ATOM 1988 O O . GLY A 1 268 ? -10.534 -17.671 21.663 1.00 48.25 268 GLY A O 1
ATOM 1989 N N . VAL A 1 269 ? -8.593 -17.609 20.523 1.00 46.03 269 VAL A N 1
ATOM 1990 C CA . VAL A 1 269 ? -8.930 -18.708 19.603 1.00 46.03 269 VAL A CA 1
ATOM 1991 C C . VAL A 1 269 ? -9.186 -19.999 20.385 1.00 46.03 269 VAL A C 1
ATOM 1993 O O . VAL A 1 269 ? -10.206 -20.650 20.175 1.00 46.03 269 VAL A O 1
ATOM 1996 N N . LEU A 1 270 ? -8.326 -20.354 21.345 1.00 48.09 270 LEU A N 1
ATOM 1997 C CA . LEU A 1 270 ? -8.509 -21.549 22.177 1.00 48.09 270 LEU A CA 1
ATOM 1998 C C . LEU A 1 270 ? -9.783 -21.483 23.039 1.00 48.09 270 LEU A C 1
ATOM 2000 O O . LEU A 1 270 ? -10.491 -22.483 23.143 1.00 48.09 270 LEU A O 1
ATOM 2004 N N . ARG A 1 271 ? -10.126 -20.325 23.619 1.00 50.22 271 ARG A N 1
ATOM 2005 C CA . ARG A 1 271 ? -11.381 -20.140 24.371 1.00 50.22 271 ARG A CA 1
ATOM 2006 C C . ARG A 1 271 ? -12.610 -20.255 23.471 1.00 50.22 271 ARG A C 1
ATOM 2008 O O . ARG A 1 271 ? -13.559 -20.927 23.859 1.00 50.22 271 ARG A O 1
ATOM 2015 N N . GLY A 1 272 ? -12.582 -19.669 22.274 1.00 43.84 272 GLY A N 1
ATOM 2016 C CA . GLY A 1 272 ? -13.671 -19.787 21.298 1.00 43.84 272 GLY A CA 1
ATOM 2017 C C . GLY A 1 272 ? -13.931 -21.237 20.878 1.00 43.84 272 GLY A C 1
ATOM 2018 O O . GLY A 1 272 ? -15.079 -21.671 20.811 1.00 43.84 272 GLY A O 1
ATOM 2019 N N . VAL A 1 273 ? -12.865 -22.027 20.700 1.00 48.84 273 VAL A N 1
ATOM 2020 C CA . VAL A 1 273 ? -12.963 -23.473 20.433 1.00 48.84 273 VAL A CA 1
ATOM 2021 C C . VAL A 1 273 ? -13.593 -24.228 21.604 1.00 48.84 273 VAL A C 1
ATOM 2023 O O . VAL A 1 273 ? -14.427 -25.107 21.395 1.00 48.84 273 VAL A O 1
ATOM 2026 N N . LEU A 1 274 ? -13.220 -23.891 22.839 1.00 42.28 274 LEU A N 1
ATOM 2027 C CA . LEU A 1 274 ? -13.684 -24.604 24.030 1.00 42.28 274 LEU A CA 1
ATOM 2028 C C . LEU A 1 274 ? -15.132 -24.264 24.418 1.00 42.28 274 LEU A C 1
ATOM 2030 O O . LEU A 1 274 ? -15.827 -25.139 24.924 1.00 42.28 274 LEU A O 1
ATOM 2034 N N . VAL A 1 275 ? -15.614 -23.047 24.146 1.00 47.00 275 VAL A N 1
ATOM 2035 C CA . VAL A 1 275 ? -17.009 -22.647 24.424 1.00 47.00 275 VAL A CA 1
ATOM 2036 C C . VAL A 1 275 ? -17.984 -23.179 23.364 1.00 47.00 275 VAL A C 1
ATOM 2038 O O . VAL A 1 275 ? -19.115 -23.506 23.697 1.00 47.00 275 VAL A O 1
ATOM 2041 N N . GLY A 1 276 ? -17.553 -23.347 22.108 1.00 40.69 276 GLY A N 1
ATOM 2042 C CA . GLY A 1 276 ? -18.375 -23.953 21.045 1.00 40.69 276 GLY A CA 1
ATOM 2043 C C . GLY A 1 276 ? -18.475 -25.486 21.087 1.00 40.69 276 GLY A C 1
ATOM 2044 O O . GLY A 1 276 ? -19.137 -26.074 20.234 1.00 40.69 276 GLY A O 1
ATOM 2045 N N . SER A 1 277 ? -17.801 -26.133 22.043 1.00 39.12 277 SER A N 1
ATOM 2046 C CA . SER A 1 277 ? -17.754 -27.596 22.211 1.00 39.12 277 SER A CA 1
ATOM 2047 C C . SER A 1 277 ? -18.583 -28.105 23.404 1.00 39.12 277 SER A C 1
ATOM 2049 O O . SER A 1 277 ? -18.482 -29.288 23.738 1.00 39.12 277 SER A O 1
ATOM 2051 N N . GLY A 1 278 ? -19.338 -27.222 24.071 1.00 35.16 278 GLY A N 1
ATOM 2052 C CA . GLY A 1 278 ? -20.169 -27.515 25.246 1.00 35.16 278 GLY A CA 1
ATOM 2053 C C . GLY A 1 278 ? -21.657 -27.374 24.972 1.00 35.16 278 GLY A C 1
ATOM 2054 O O . GLY A 1 278 ? -22.026 -26.441 24.227 1.00 35.16 278 GLY A O 1
#

Sequence (278 aa):
MSAIEAQLAAATAAAEQFVAAVASGVEEPVRALCTEQGWDGGDSRVSGLVRQAQRKGLVLDLGSEPHKLARRAAQLVVLSHPSRPRPVGDLWLLLEDDGAGWMVVGATKIRTHAALFLWGALGGTLSVVDLERSERSDGFAESIATSLMAAVVPELSFGTELLAKRLSGDSVSIEVLRSVELLAVSRAAVGFRFTTPTDALGHEVWLVLSLSSTVPTVVAATPFLGLELLFTGVDVKWPHEDPDRPGMAIPGYEDPSDPAGARLALEGVLRGVLVGSG